Protein AF-0000000067122782 (afdb_homodimer)

InterPro domains:
  IPR003599 Immunoglobulin domain subtype [SM00409] (1-115)
  IPR007110 Immunoglobulin-like domain [PS50835] (1-109)
  IPR013106 Immunoglobulin V-set domain [PF07686] (1-102)
  IPR013783 Immunoglobulin-like fold [G3DSA:2.60.40.10] (1-120)
  IPR036179 Immunoglobulin-like domain superfamily [SSF48726] (2-116)
  IPR051102 Immunoglobulin superfamily V-set and transmembrane domain-containing protein [PTHR12207] (1-121)

Sequence (284 aa):
MTAQAGEDVEMACSFRGSGSPSYSLEIQWWYVRNHRDWTDKQTWASNQVTLSPPEDPGKDATKISVVKVVGSNISHKLRLSRVKPADEGTYECRVIDSSDGKARHHKVKAYLRVEAAGAPGHPQDTQPTHPSTPTSTGLGRSMTAQAGEDVEMACSFRGSGSPSYSLEIQWWYVRNHRDWTDKQTWASNQVTLSPPEDPGKDATKISVVKVVGSNISHKLRLSRVKPADEGTYECRVIDSSDGKARHHKVKAYLRVEAAGAPGHPQDTQPTHPSTPTSTGLGRS

pLDDT: mean 75.77, std 25.27, range [27.91, 98.75]

Foldseek 3Di:
DEEEFQAKDKDKDKDFADDWAWFWKKKWKKWFQDPPPPPPPPPDDDDDFPPDPPDPRPPRMDTDDMDIDGGRMDMDMDMDGRDDQRSFGKMKMWMWTCRPVDIDIDMGIDTYGYHYPPDPPDPPPPPPPPPPDPPPPDPDDD/DEEEFQAKDKDKDKDFADDFAWFWKKKWKKWFQDPPPPPPPPPDDDDDQPPDPPDPSPPRMDTDDMDIDGGGMDMDMDMDGRDDQSSFGKMKMWMWTCRPVDIDIDMGIDTYHYHYPPDPPPPPPPDPPPPDDDDDPDPPDD

Radius of gyration: 30.57 Å; Cα contacts (8 Å, |Δi|>4): 530; chains: 2; bounding box: 155×68×55 Å

Organism: Columba livia (NCBI:txid8932)

Nearest PDB structures (foldseek):
  3grw-assembly1_A  TM=7.679E-01  e=6.388E-05  Homo sapiens
  3mj9-assembly1_A  TM=5.730E-01  e=1.986E-04  Mus musculus
  7w9m-assembly1_B  TM=4.808E-01  e=3.388E-03  Homo sapiens
  5xsy-assembly1_B  TM=5.108E-01  e=2.331E-02  Electrophorus electricus
  4gaf-assembly1_B  TM=5.469E-01  e=1.278E-01  Homo sapiens

Structure (mmCIF, N/CA/C/O backbone):
data_AF-0000000067122782-model_v1
#
loop_
_entity.id
_entity.type
_entity.pdbx_description
1 polymer 'V-set and transmembrane domain-containing protein 2-like protein'
#
loop_
_atom_site.group_PDB
_atom_site.id
_atom_site.type_symbol
_atom_site.label_atom_id
_atom_site.label_alt_id
_atom_site.label_comp_id
_atom_site.label_asym_id
_atom_site.label_entity_id
_atom_site.label_seq_id
_atom_site.pdbx_PDB_ins_code
_atom_site.Cartn_x
_atom_site.Cartn_y
_atom_site.Cartn_z
_atom_site.occupancy
_atom_site.B_iso_or_equiv
_atom_site.auth_seq_id
_atom_site.auth_comp_id
_atom_site.auth_asym_id
_atom_site.auth_atom_id
_atom_site.pdbx_PDB_model_num
ATOM 1 N N . MET A 1 1 ? 15.93 3.496 10.141 1 92.06 1 MET A N 1
ATOM 2 C CA . MET A 1 1 ? 16.094 4.41 9.016 1 92.06 1 MET A CA 1
ATOM 3 C C . MET A 1 1 ? 15.789 5.844 9.422 1 92.06 1 MET A C 1
ATOM 5 O O . MET A 1 1 ? 14.984 6.074 10.328 1 92.06 1 MET A O 1
ATOM 9 N N . THR A 1 2 ? 16.516 6.82 8.906 1 95 2 THR A N 1
ATOM 10 C CA . THR A 1 2 ? 16.266 8.227 9.188 1 95 2 THR A CA 1
ATOM 11 C C . THR A 1 2 ? 16 9 7.895 1 95 2 THR A C 1
ATOM 13 O O . THR A 1 2 ? 16.688 8.789 6.891 1 95 2 THR A O 1
ATOM 16 N N . ALA A 1 3 ? 15 9.789 7.961 1 96.25 3 ALA A N 1
ATOM 17 C CA . ALA A 1 3 ? 14.688 10.664 6.832 1 96.25 3 ALA A CA 1
ATOM 18 C C . ALA A 1 3 ? 14.469 12.102 7.293 1 96.25 3 ALA A C 1
ATOM 20 O O . ALA A 1 3 ? 14.102 12.336 8.445 1 96.25 3 ALA A O 1
ATOM 21 N N . GLN A 1 4 ? 14.773 13.102 6.426 1 96.75 4 GLN A N 1
ATOM 22 C CA . GLN A 1 4 ? 14.398 14.484 6.684 1 96.75 4 GLN A CA 1
ATOM 23 C C . GLN A 1 4 ? 12.953 14.75 6.273 1 96.75 4 GLN A C 1
ATOM 25 O O . GLN A 1 4 ? 12.477 14.219 5.273 1 96.75 4 GLN A O 1
ATOM 30 N N . ALA A 1 5 ? 12.281 15.602 7.07 1 96.5 5 ALA A N 1
ATOM 31 C CA . ALA A 1 5 ? 10.93 15.984 6.691 1 96.5 5 ALA A CA 1
ATOM 32 C C . ALA A 1 5 ? 10.883 16.484 5.25 1 96.5 5 ALA A C 1
ATOM 34 O O . ALA A 1 5 ? 11.742 17.266 4.832 1 96.5 5 ALA A O 1
ATOM 35 N N . GLY A 1 6 ? 9.852 16 4.516 1 95.25 6 GLY A N 1
ATOM 36 C CA . GLY A 1 6 ? 9.711 16.391 3.123 1 95.25 6 GLY A CA 1
ATOM 37 C C . GLY A 1 6 ? 10.305 15.383 2.158 1 95.25 6 GLY A C 1
ATOM 38 O O . GLY A 1 6 ? 10.031 15.43 0.957 1 95.25 6 GLY A O 1
ATOM 39 N N . GLU A 1 7 ? 11.102 14.43 2.666 1 95.56 7 GLU A N 1
ATOM 40 C CA . GLU A 1 7 ? 11.711 13.398 1.826 1 95.56 7 GLU A CA 1
ATOM 41 C C . GLU A 1 7 ? 10.742 12.242 1.578 1 95.56 7 GLU A C 1
ATOM 43 O O . GLU A 1 7 ? 9.82 12.016 2.367 1 95.56 7 GLU A O 1
ATOM 48 N N . ASP A 1 8 ? 10.883 11.625 0.442 1 95.19 8 ASP A N 1
ATOM 49 C CA . ASP A 1 8 ? 10.164 10.375 0.199 1 95.19 8 ASP A CA 1
ATOM 50 C C . ASP A 1 8 ? 10.93 9.18 0.771 1 95.19 8 ASP A C 1
ATOM 52 O O . ASP A 1 8 ? 12.164 9.156 0.742 1 95.19 8 ASP A O 1
ATOM 56 N N . VAL A 1 9 ? 10.195 8.234 1.321 1 97.31 9 VAL A N 1
ATOM 57 C CA . VAL A 1 9 ? 10.781 7.02 1.865 1 97.31 9 VAL A CA 1
ATOM 58 C C . VAL A 1 9 ? 10.125 5.797 1.229 1 97.31 9 VAL A C 1
ATOM 60 O O . VAL A 1 9 ? 8.906 5.758 1.059 1 97.31 9 VAL A O 1
ATOM 63 N N . GLU A 1 10 ? 10.93 4.793 0.863 1 97.69 10 GLU A N 1
ATOM 64 C CA . GLU A 1 10 ? 10.422 3.523 0.356 1 97.69 10 GLU A CA 1
ATOM 65 C C . GLU A 1 10 ? 10.875 2.359 1.231 1 97.69 10 GLU A C 1
ATOM 67 O O . GLU A 1 10 ? 12.039 2.297 1.641 1 97.69 10 GLU A O 1
ATOM 72 N N . MET A 1 11 ? 9.961 1.483 1.566 1 97.5 11 MET A N 1
ATOM 73 C CA . MET A 1 11 ? 10.242 0.254 2.301 1 97.5 11 MET A CA 1
ATOM 74 C C . MET A 1 11 ? 9.773 -0.969 1.52 1 97.5 11 MET A C 1
ATOM 76 O O . MET A 1 11 ? 8.703 -0.948 0.909 1 97.5 11 MET A O 1
ATOM 80 N N . ALA A 1 12 ? 10.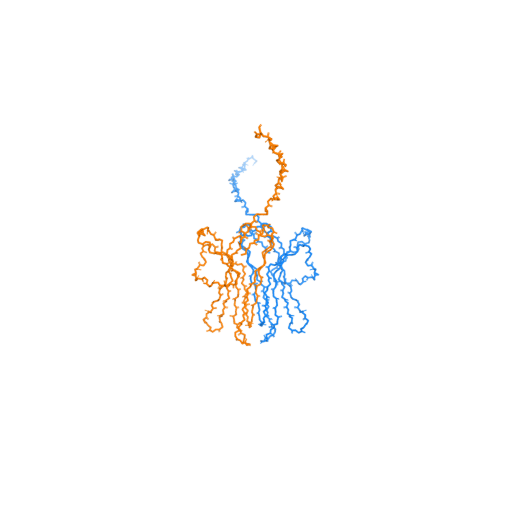609 -2.006 1.556 1 97.62 12 ALA A N 1
ATOM 81 C CA . ALA A 1 12 ? 10.273 -3.195 0.776 1 97.62 12 ALA A CA 1
ATOM 82 C C . ALA A 1 12 ? 10.258 -4.441 1.659 1 97.62 12 ALA A C 1
ATOM 84 O O . ALA A 1 12 ? 11.062 -4.566 2.586 1 97.62 12 ALA A O 1
ATOM 85 N N . CYS A 1 13 ? 9.289 -5.352 1.38 1 97.38 13 CYS A N 1
ATOM 86 C CA . CYS A 1 13 ? 9.133 -6.656 2.02 1 97.38 13 CYS A CA 1
ATOM 87 C C . CYS A 1 13 ? 8.852 -7.738 0.986 1 97.38 13 CYS A C 1
ATOM 89 O O . CYS A 1 13 ? 8.062 -7.531 0.061 1 97.38 13 CYS A O 1
ATOM 91 N N . SER A 1 14 ? 9.547 -8.945 1.091 1 96.81 14 SER A N 1
ATOM 92 C CA . SER A 1 14 ? 9.32 -10 0.1 1 96.81 14 SER A CA 1
ATOM 93 C C . SER A 1 14 ? 9.336 -11.375 0.744 1 96.81 14 SER A C 1
ATOM 95 O O . SER A 1 14 ? 9.875 -11.555 1.84 1 96.81 14 SER A O 1
ATOM 97 N N . PHE A 1 15 ? 8.672 -12.281 0.067 1 94.19 15 PHE A N 1
ATOM 98 C CA . PHE A 1 15 ? 8.633 -13.695 0.429 1 94.19 15 PHE A CA 1
ATOM 99 C C . PHE A 1 15 ? 8.727 -14.578 -0.812 1 94.19 15 PHE A C 1
ATOM 101 O O . PHE A 1 15 ? 8.086 -14.297 -1.826 1 94.19 15 PHE A O 1
ATOM 108 N N . ARG A 1 16 ? 9.508 -15.609 -0.626 1 92.88 16 ARG A N 1
ATOM 109 C CA . ARG A 1 16 ? 9.578 -16.641 -1.652 1 92.88 16 ARG A CA 1
ATOM 110 C C . ARG A 1 16 ? 9.328 -18.031 -1.058 1 92.88 16 ARG A C 1
ATOM 112 O O . ARG A 1 16 ? 10.023 -18.438 -0.125 1 92.88 16 ARG A O 1
ATOM 119 N N . GLY A 1 17 ? 8.297 -18.547 -1.606 1 85.94 17 GLY A N 1
ATOM 120 C CA . GLY A 1 17 ? 8.008 -19.891 -1.149 1 85.94 17 GLY A CA 1
ATOM 121 C C . GLY A 1 17 ? 9.062 -20.906 -1.565 1 85.94 17 GLY A C 1
ATOM 122 O O . GLY A 1 17 ? 9.898 -20.625 -2.426 1 85.94 17 GLY A O 1
ATOM 123 N N . SER A 1 18 ? 9.047 -22.078 -0.673 1 79.69 18 SER A N 1
ATOM 124 C CA . SER A 1 18 ? 9.961 -23.156 -1.012 1 79.69 18 SER A CA 1
ATOM 125 C C . SER A 1 18 ? 9.516 -23.875 -2.277 1 79.69 18 SER A C 1
ATOM 127 O O . SER A 1 18 ? 8.43 -24.469 -2.318 1 79.69 18 SER A O 1
ATOM 129 N N . GLY A 1 19 ? 10.219 -23.766 -3.271 1 72.19 19 GLY A N 1
ATOM 130 C CA . GLY A 1 19 ? 9.898 -24.438 -4.516 1 72.19 19 GLY A CA 1
ATOM 131 C C . GLY A 1 19 ? 8.945 -23.656 -5.395 1 72.19 19 GLY A C 1
ATOM 132 O O . GLY A 1 19 ? 8.953 -22.422 -5.383 1 72.19 19 GLY A O 1
ATOM 133 N N . SER A 1 20 ? 8.352 -24.391 -6.457 1 65.69 20 SER A N 1
ATOM 134 C CA . SER A 1 20 ? 7.547 -23.719 -7.469 1 65.69 20 SER A CA 1
ATOM 135 C C . SER A 1 20 ? 6.062 -24 -7.27 1 65.69 20 SER A C 1
ATOM 137 O O . SER A 1 20 ? 5.332 -24.203 -8.242 1 65.69 20 SER A O 1
ATOM 139 N N . PRO A 1 21 ? 5.691 -24.266 -5.941 1 74.5 21 PRO A N 1
ATOM 140 C CA . PRO A 1 21 ? 4.238 -24.375 -5.793 1 74.5 21 PRO A CA 1
ATOM 141 C C . PRO A 1 21 ? 3.561 -23.016 -5.617 1 74.5 21 PRO A C 1
ATOM 143 O O . PRO A 1 21 ? 4.223 -22.031 -5.289 1 74.5 21 PRO A O 1
ATOM 146 N N . SER A 1 22 ? 2.209 -23.047 -6.004 1 90.06 22 SER A N 1
ATOM 147 C CA . SER A 1 22 ? 1.372 -21.891 -5.695 1 90.06 22 SER A CA 1
ATOM 148 C C . SER A 1 22 ? 0.911 -21.922 -4.242 1 90.06 22 SER A C 1
ATOM 150 O O . SER A 1 22 ? 0.439 -22.953 -3.754 1 90.06 22 SER A O 1
ATOM 152 N N . TYR A 1 23 ? 1.172 -20.891 -3.541 1 93.12 23 TYR A N 1
ATOM 153 C CA . TYR A 1 23 ? 0.756 -20.688 -2.156 1 93.12 23 TYR A CA 1
ATOM 154 C C . TYR A 1 23 ? -0.369 -19.672 -2.068 1 93.12 23 TYR A C 1
ATOM 156 O O . TYR A 1 23 ? -0.583 -18.891 -3.002 1 93.12 23 TYR A O 1
ATOM 164 N N . SER A 1 24 ? -1.148 -19.797 -0.965 1 95.31 24 SER A N 1
ATOM 165 C CA . SER A 1 24 ? -2.055 -18.719 -0.58 1 95.31 24 SER A CA 1
ATOM 166 C C . SER A 1 24 ? -1.376 -17.734 0.365 1 95.31 24 SER A C 1
ATOM 168 O O . SER A 1 24 ? -1.292 -17.969 1.57 1 95.31 24 SER A O 1
ATOM 170 N N . LEU A 1 25 ? -0.894 -16.656 -0.233 1 96.38 25 LEU A N 1
ATOM 171 C CA . LEU A 1 25 ? -0.086 -15.711 0.524 1 96.38 25 LEU A CA 1
ATOM 172 C C . LEU A 1 25 ? -0.847 -14.406 0.75 1 96.38 25 LEU A C 1
ATOM 174 O O . LEU A 1 25 ? -1.639 -13.992 -0.099 1 96.38 25 LEU A O 1
ATOM 178 N N . GLU A 1 26 ? -0.543 -13.82 1.861 1 97.81 26 GLU A N 1
ATOM 179 C CA . GLU A 1 26 ? -0.987 -12.469 2.195 1 97.81 26 GLU A CA 1
ATOM 180 C C . GLU A 1 26 ? 0.165 -11.625 2.74 1 97.81 26 GLU A C 1
ATOM 182 O O . GLU A 1 26 ? 0.912 -12.078 3.611 1 97.81 26 GLU A O 1
ATOM 187 N N . ILE A 1 27 ? 0.365 -10.531 2.15 1 98.31 27 ILE A N 1
ATOM 188 C CA . ILE A 1 27 ? 1.367 -9.609 2.686 1 98.31 27 ILE A CA 1
ATOM 189 C C . ILE A 1 27 ? 0.694 -8.32 3.143 1 98.31 27 ILE A C 1
ATOM 191 O O . ILE A 1 27 ? -0.146 -7.766 2.43 1 98.31 27 ILE A O 1
ATOM 195 N N . GLN A 1 28 ? 1.086 -7.793 4.367 1 98.56 28 GLN A N 1
ATOM 196 C CA . GLN A 1 28 ? 0.479 -6.617 4.977 1 98.56 28 GLN A CA 1
ATOM 197 C C . GLN A 1 28 ? 1.543 -5.641 5.469 1 98.56 28 GLN A C 1
ATOM 199 O O . GLN A 1 28 ? 2.578 -6.055 5.992 1 98.56 28 GLN A O 1
ATOM 204 N N . TRP A 1 29 ? 1.215 -4.398 5.254 1 98.62 29 TRP A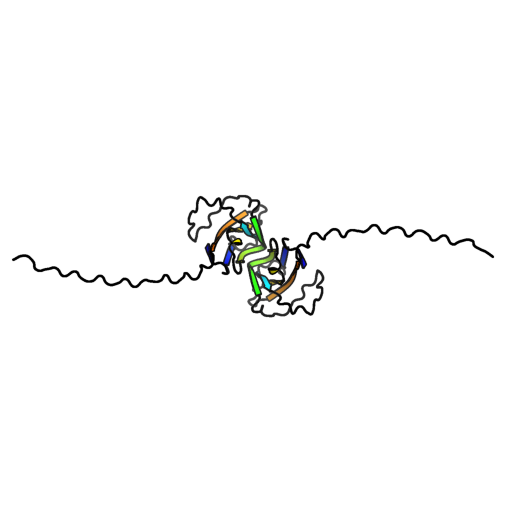 N 1
ATOM 205 C CA . TRP A 1 29 ? 1.997 -3.365 5.922 1 98.62 29 TRP A CA 1
ATOM 206 C C . TRP A 1 29 ? 1.206 -2.738 7.066 1 98.62 29 TRP A C 1
ATOM 208 O O . TRP A 1 29 ? 0.025 -2.42 6.91 1 98.62 29 TRP A O 1
ATOM 218 N N . TRP A 1 30 ? 1.829 -2.572 8.18 1 97.06 30 TRP A N 1
ATOM 219 C CA . TRP A 1 30 ? 1.255 -1.934 9.359 1 97.06 30 TRP A CA 1
ATOM 220 C C . TRP A 1 30 ? 2.121 -0.766 9.82 1 97.06 30 TRP A C 1
ATOM 222 O O . TRP A 1 30 ? 3.346 -0.803 9.688 1 97.06 30 TRP A O 1
ATOM 232 N N . TYR A 1 31 ? 1.478 0.268 10.305 1 96.44 31 TYR A N 1
ATOM 233 C CA . TYR A 1 31 ? 2.15 1.354 11.008 1 96.44 31 TYR A CA 1
ATOM 234 C C . TYR A 1 31 ? 1.816 1.333 12.5 1 96.44 31 TYR A C 1
ATOM 236 O O . TYR A 1 31 ? 0.647 1.241 12.875 1 96.44 31 TYR A O 1
ATOM 244 N N . VAL A 1 32 ? 2.77 1.408 13.336 1 94 32 VAL A N 1
ATOM 245 C CA . VAL A 1 32 ? 2.598 1.457 14.789 1 94 32 VAL A CA 1
ATOM 246 C C . VAL A 1 32 ? 3.221 2.736 15.336 1 94 32 VAL A C 1
ATOM 248 O O . VAL A 1 32 ? 4.438 2.92 15.273 1 94 32 VAL A O 1
ATOM 251 N N . ARG A 1 33 ? 2.361 3.609 15.859 1 86.25 33 ARG A N 1
ATOM 252 C CA . ARG A 1 33 ? 2.826 4.891 16.391 1 86.25 33 ARG A CA 1
ATOM 253 C C . ARG A 1 33 ? 3.523 4.711 17.734 1 86.25 33 ARG A C 1
ATOM 255 O O . ARG A 1 33 ? 3.023 4.004 18.609 1 86.25 33 ARG A O 1
ATOM 262 N N . ASN A 1 34 ? 4.859 4.719 17.781 1 66.19 34 ASN A N 1
ATOM 263 C CA . ASN A 1 34 ? 5.637 4.617 19.016 1 66.19 34 ASN A CA 1
ATOM 264 C C . ASN A 1 34 ? 5.223 5.676 20.031 1 66.19 34 ASN A C 1
ATOM 266 O O . ASN A 1 34 ? 5.289 6.875 19.734 1 66.19 34 ASN A O 1
ATOM 270 N N . HIS A 1 35 ? 4.254 5.621 20.922 1 52.09 35 HIS A N 1
ATOM 271 C CA . HIS A 1 35 ? 4.512 6.406 22.125 1 52.09 35 HIS A CA 1
ATOM 272 C C . HIS A 1 35 ? 5.891 6.102 22.688 1 52.09 35 HIS A C 1
ATOM 274 O O . HIS A 1 35 ? 6.363 4.965 22.625 1 52.09 35 HIS A O 1
ATOM 280 N N . ARG A 1 36 ? 6.754 7.062 22.953 1 45 36 ARG A N 1
ATOM 281 C CA . ARG A 1 36 ? 8.102 7.043 23.5 1 45 36 ARG A CA 1
ATOM 282 C C . ARG A 1 36 ? 8.25 5.957 24.562 1 45 36 ARG A C 1
ATOM 284 O O . ARG A 1 36 ? 9.312 5.809 25.172 1 45 36 ARG A O 1
ATOM 291 N N . ASP A 1 37 ? 7.785 4.93 25.062 1 39.72 37 ASP A N 1
ATOM 292 C CA . ASP A 1 37 ? 8.773 4.504 26.062 1 39.72 37 ASP A CA 1
ATOM 293 C C . ASP A 1 37 ? 10.023 3.949 25.375 1 39.72 37 ASP A C 1
ATOM 295 O O . ASP A 1 37 ? 10.141 2.738 25.172 1 39.72 37 ASP A O 1
ATOM 299 N N . TRP A 1 38 ? 10.516 4.527 24.25 1 38.84 38 TRP A N 1
ATOM 300 C CA . TRP A 1 38 ? 11.773 4.051 23.688 1 38.84 38 TRP A CA 1
ATOM 301 C C . TRP A 1 38 ? 12.891 4.09 24.719 1 38.84 38 TRP A C 1
ATOM 303 O O . TRP A 1 38 ? 13.484 5.141 24.953 1 38.84 38 TRP A O 1
ATOM 313 N N . THR A 1 39 ? 12.836 3.916 26.031 1 33.31 39 THR A N 1
ATOM 314 C CA . THR A 1 39 ? 14.172 3.869 26.609 1 33.31 39 THR A CA 1
ATOM 315 C C . THR A 1 39 ? 15.102 3.014 25.75 1 33.31 39 THR A C 1
ATOM 317 O O . THR A 1 39 ? 16.312 3.229 25.734 1 33.31 39 THR A O 1
ATOM 320 N N . ASP A 1 40 ? 14.953 1.664 25.547 1 33.44 40 ASP A N 1
ATOM 321 C CA . ASP A 1 40 ? 16.094 0.859 25.125 1 33.44 40 ASP A CA 1
ATOM 322 C C . ASP A 1 40 ? 16.391 1.056 23.625 1 33.44 40 ASP A C 1
ATOM 324 O O . ASP A 1 40 ? 15.664 0.541 22.781 1 33.44 40 ASP A O 1
ATOM 328 N N . LYS A 1 41 ? 16.875 2.199 23.109 1 38.75 41 LYS A N 1
ATOM 329 C CA . LYS A 1 41 ? 17.438 2.623 21.828 1 38.75 41 LYS A CA 1
ATOM 330 C C . LYS A 1 41 ? 18.297 1.52 21.203 1 38.75 41 LYS A C 1
ATOM 332 O O . LYS A 1 41 ? 19.484 1.419 21.484 1 38.75 41 LYS A O 1
ATOM 337 N N . GLN A 1 42 ? 18.172 0.244 21.188 1 31.58 42 GLN A N 1
ATOM 338 C CA . GLN A 1 42 ? 19.203 -0.532 20.516 1 31.58 42 GLN A CA 1
ATOM 339 C C . GLN A 1 42 ? 19.281 -0.177 19.031 1 31.58 42 GLN A C 1
ATOM 341 O O . GLN A 1 42 ? 18.25 -0.052 18.359 1 31.58 42 GLN A O 1
ATOM 346 N N . THR A 1 43 ? 20.344 0.549 18.516 1 31.95 43 THR A N 1
ATOM 347 C CA . THR A 1 43 ? 20.891 0.852 17.203 1 31.95 43 THR A CA 1
ATOM 348 C C . THR A 1 43 ? 20.688 -0.323 16.25 1 31.95 43 THR A C 1
ATOM 350 O O . THR A 1 43 ? 21.297 -1.38 16.422 1 31.95 43 THR A O 1
ATOM 353 N N . TRP A 1 44 ? 19.531 -0.737 15.844 1 30.59 44 TRP A N 1
ATOM 354 C CA . TRP A 1 44 ? 19.484 -1.929 15 1 30.59 44 TRP A CA 1
ATOM 355 C C . TRP A 1 44 ? 20.203 -1.691 13.688 1 30.59 44 TRP A C 1
ATOM 357 O O . TRP A 1 44 ? 19.969 -0.686 13.008 1 30.59 44 TRP A O 1
ATOM 367 N N . ALA A 1 45 ? 21.453 -2.072 13.484 1 27.91 45 ALA A N 1
ATOM 368 C CA . ALA A 1 45 ? 22.172 -2.246 12.219 1 27.91 45 ALA A CA 1
ATOM 369 C C . ALA A 1 45 ? 21.25 -2.828 11.148 1 27.91 45 ALA A C 1
ATOM 371 O O . ALA A 1 45 ? 20.219 -3.436 11.469 1 27.91 45 ALA A O 1
ATOM 372 N N . SER A 1 46 ? 21.703 -2.928 9.812 1 29.34 46 SER A N 1
ATOM 373 C CA . SER A 1 46 ? 21.172 -3.229 8.484 1 29.34 46 SER A CA 1
ATOM 374 C C . SER A 1 46 ? 20.25 -4.453 8.523 1 29.34 46 SER A C 1
ATOM 376 O O . SER A 1 46 ? 19.203 -4.465 7.887 1 29.34 46 SER A O 1
ATOM 378 N N . ASN A 1 47 ? 20.844 -5.691 8.734 1 30.59 47 ASN A N 1
ATOM 379 C CA . ASN A 1 47 ? 20.562 -7.004 8.164 1 30.59 47 ASN A CA 1
ATOM 380 C C . ASN A 1 47 ? 19.406 -7.691 8.875 1 30.59 47 ASN A C 1
ATOM 382 O O . ASN A 1 47 ? 18.891 -8.703 8.391 1 30.59 47 ASN A O 1
ATOM 386 N N . GLN A 1 48 ? 19.469 -7.809 10.234 1 31.42 48 GLN A N 1
ATOM 387 C CA . GLN A 1 48 ? 18.875 -8.984 10.852 1 31.42 48 GLN A CA 1
ATOM 388 C C . GLN A 1 48 ? 17.453 -8.695 11.336 1 31.42 48 GLN A C 1
ATOM 390 O O . GLN A 1 48 ? 17.219 -7.699 12.023 1 31.42 48 GLN A O 1
ATOM 395 N N . VAL A 1 49 ? 16.469 -9.227 10.617 1 31.14 49 VAL A N 1
ATOM 396 C CA . VAL A 1 49 ? 15.039 -9.164 10.906 1 31.14 49 VAL A CA 1
ATOM 397 C C . VAL A 1 49 ? 14.766 -9.797 12.273 1 31.14 49 VAL A C 1
ATOM 399 O O . VAL A 1 49 ? 15.055 -10.977 12.484 1 31.14 49 VAL A O 1
ATOM 402 N N . THR A 1 50 ? 15.039 -9.109 13.406 1 34.19 50 THR A N 1
ATOM 403 C CA . THR A 1 50 ? 14.602 -9.758 14.641 1 34.19 50 THR A CA 1
ATOM 404 C C . THR A 1 50 ? 13.078 -9.891 14.672 1 34.19 50 THR A C 1
ATOM 406 O O . THR A 1 50 ? 12.367 -8.93 14.375 1 34.19 50 THR A O 1
ATOM 409 N N . LEU A 1 51 ? 12.531 -11.031 14.703 1 32.47 51 LEU A N 1
ATOM 410 C CA . LEU A 1 51 ? 11.156 -11.5 14.844 1 32.47 51 LEU A CA 1
ATOM 411 C C . LEU A 1 51 ? 10.547 -11 16.156 1 32.47 51 LEU A C 1
ATOM 413 O O . LEU A 1 51 ? 11.055 -11.305 17.234 1 32.47 51 LEU A O 1
ATOM 417 N N . SER A 1 52 ? 10.094 -9.789 16.266 1 39.03 52 SER A N 1
ATOM 418 C CA . SER A 1 52 ? 9.461 -9.32 17.484 1 39.03 52 SER A CA 1
ATOM 419 C C . SER A 1 52 ? 8.273 -10.195 17.875 1 39.03 52 SER A C 1
ATOM 421 O O . SER A 1 52 ? 7.633 -10.797 17 1 39.03 52 SER A O 1
ATOM 423 N N . PRO A 1 53 ? 8.133 -10.547 19.125 1 39.78 53 PRO A N 1
ATOM 424 C CA . PRO A 1 53 ? 6.992 -11.32 19.625 1 39.78 53 PRO A CA 1
ATOM 425 C C . PRO A 1 53 ? 5.648 -10.727 19.203 1 39.78 53 PRO A C 1
ATOM 427 O O . PRO A 1 53 ? 5.555 -9.523 18.938 1 39.78 53 PRO A O 1
ATOM 430 N N . PRO A 1 54 ? 4.555 -11.562 19.062 1 41.59 54 PRO A N 1
ATOM 431 C CA . PRO A 1 54 ? 3.201 -11.242 18.609 1 41.59 54 PRO A CA 1
ATOM 432 C C . PRO A 1 54 ? 2.559 -10.117 19.406 1 41.59 54 PRO A C 1
ATOM 434 O O . PRO A 1 54 ? 2.217 -10.312 20.578 1 41.59 54 PRO A O 1
ATOM 437 N N . GLU A 1 55 ? 3.193 -9.109 19.828 1 41.91 55 GLU A N 1
ATOM 438 C CA . GLU A 1 55 ? 2.348 -8.156 20.531 1 41.91 55 GLU A CA 1
ATOM 439 C C . GLU A 1 55 ? 1.22 -7.645 19.641 1 41.91 55 GLU A C 1
ATOM 441 O O . GLU A 1 55 ? 1.415 -7.441 18.438 1 41.91 55 GLU A O 1
ATOM 446 N N . ASP A 1 56 ? -0.012 -8.055 19.938 1 47.97 56 ASP A N 1
ATOM 447 C CA . ASP A 1 56 ? -1.22 -7.492 19.328 1 47.97 56 ASP A CA 1
ATOM 448 C C . ASP A 1 56 ? -1.06 -5.996 19.078 1 47.97 56 ASP A C 1
ATOM 450 O O . ASP A 1 56 ? -0.622 -5.254 19.969 1 47.97 56 ASP A O 1
ATOM 454 N N . PRO A 1 57 ? -0.84 -5.625 17.828 1 50.94 57 PRO A N 1
ATOM 455 C CA . PRO A 1 57 ? -0.732 -4.176 17.625 1 50.94 57 PRO A CA 1
ATOM 456 C C . PRO A 1 57 ? -1.738 -3.389 18.469 1 50.94 57 PRO A C 1
ATOM 458 O O . PRO A 1 57 ? -2.938 -3.678 18.422 1 50.94 57 PRO A O 1
ATOM 461 N N . GLY A 1 58 ? -1.395 -3.053 19.578 1 51.88 58 GLY A N 1
ATOM 462 C CA . GLY A 1 58 ? -2.176 -2.227 20.484 1 51.88 58 GLY A CA 1
ATOM 463 C C . GLY A 1 58 ? -2.973 -1.15 19.766 1 51.88 58 GLY A C 1
ATOM 464 O O . GLY A 1 58 ? -2.943 -1.058 18.547 1 51.88 58 GLY A O 1
ATOM 465 N N . LYS A 1 59 ? -3.818 -0.4 20.484 1 66.88 59 LYS A N 1
ATOM 466 C CA . LYS A 1 59 ? -4.703 0.715 20.172 1 66.88 59 LYS A CA 1
ATOM 467 C C . LYS A 1 59 ? -4.039 1.686 19.188 1 66.88 59 LYS A C 1
ATOM 469 O O . LYS A 1 59 ? -4.719 2.332 18.391 1 66.88 59 LYS A O 1
ATOM 474 N N . ASP A 1 60 ? -2.676 1.476 18.828 1 81.81 60 ASP A N 1
ATOM 475 C CA . ASP A 1 60 ? -1.956 2.49 18.062 1 81.81 60 ASP A CA 1
ATOM 476 C C . ASP A 1 60 ? -1.467 1.933 16.719 1 81.81 60 ASP A C 1
ATOM 478 O O . ASP A 1 60 ? -0.724 2.6 16 1 81.81 60 ASP A O 1
ATOM 482 N N . ALA A 1 61 ? -1.979 0.679 16.312 1 92.5 61 ALA A N 1
ATOM 483 C CA . ALA A 1 61 ? -1.525 0.114 15.047 1 92.5 61 ALA A CA 1
ATOM 484 C C . ALA A 1 61 ? -2.545 0.365 13.938 1 92.5 61 ALA A C 1
ATOM 486 O O . ALA A 1 61 ? -3.752 0.255 14.164 1 92.5 61 ALA A O 1
ATOM 487 N N . THR A 1 62 ? -2.031 0.833 12.766 1 94.31 62 THR A N 1
ATOM 488 C CA . THR A 1 62 ? -2.867 1.083 11.602 1 94.31 62 THR A CA 1
ATOM 489 C C . THR A 1 62 ? -2.418 0.223 10.422 1 94.31 62 THR A C 1
ATOM 491 O O . THR A 1 62 ? -1.242 0.234 10.047 1 94.31 62 THR A O 1
ATOM 494 N N . LYS A 1 63 ? -3.373 -0.497 9.875 1 96.81 63 LYS A N 1
ATOM 495 C CA . LYS A 1 63 ? -3.088 -1.251 8.656 1 96.81 63 LYS A CA 1
ATOM 496 C C . LYS A 1 63 ? -3.062 -0.334 7.438 1 96.81 63 LYS A C 1
ATOM 498 O O . LYS A 1 63 ? -4 0.433 7.211 1 96.81 63 LYS A O 1
ATOM 503 N N . ILE A 1 64 ? -2.064 -0.418 6.703 1 97.88 64 ILE A N 1
ATOM 504 C CA . ILE A 1 64 ? -1.854 0.492 5.586 1 97.88 64 ILE A CA 1
ATOM 505 C C . ILE A 1 64 ? -2.252 -0.194 4.281 1 97.88 64 ILE A C 1
ATOM 507 O O . ILE A 1 64 ? -2.893 0.416 3.42 1 97.88 64 ILE A O 1
ATOM 511 N N . SER A 1 65 ? -1.878 -1.486 4.09 1 98.56 65 SER A N 1
ATOM 512 C CA . SER A 1 65 ? -2.029 -2.203 2.826 1 98.56 65 SER A CA 1
ATOM 513 C C . SER A 1 65 ? -2.08 -3.711 3.051 1 98.56 65 SER A C 1
ATOM 515 O O . SER A 1 65 ? -1.314 -4.25 3.854 1 98.56 65 SER A O 1
ATOM 517 N N . VAL A 1 66 ? -2.932 -4.309 2.277 1 98.69 66 VAL A N 1
ATOM 518 C CA . VAL A 1 66 ? -3.078 -5.758 2.322 1 98.69 66 VAL A CA 1
ATOM 519 C C . VAL A 1 66 ? -3.137 -6.316 0.902 1 98.69 66 VAL A C 1
ATOM 521 O O . VAL A 1 66 ? -3.971 -5.895 0.098 1 98.69 66 VAL A O 1
ATOM 524 N N . VAL A 1 67 ? -2.27 -7.27 0.63 1 98.56 67 VAL A N 1
ATOM 525 C CA . VAL A 1 67 ? -2.266 -7.918 -0.677 1 98.56 67 VAL A CA 1
ATOM 526 C C . VAL A 1 67 ? -2.438 -9.422 -0.507 1 98.56 67 VAL A C 1
ATOM 528 O O . VAL A 1 67 ? -1.716 -10.055 0.268 1 98.56 67 VAL A O 1
ATOM 531 N N . LYS A 1 68 ? -3.342 -9.969 -1.194 1 97.88 68 LYS A N 1
ATOM 532 C CA . LYS A 1 68 ? -3.547 -11.414 -1.227 1 97.88 68 LYS A CA 1
ATOM 533 C C . LYS A 1 68 ? -3.213 -11.984 -2.602 1 97.88 68 LYS A C 1
ATOM 535 O O . LYS A 1 68 ? -3.6 -11.422 -3.625 1 97.88 68 LYS A O 1
ATOM 540 N N . VAL A 1 69 ? -2.564 -13.164 -2.504 1 95.56 69 VAL A N 1
ATOM 541 C CA . VAL A 1 69 ? -2.078 -13.742 -3.754 1 95.56 69 VAL A CA 1
ATOM 542 C C . VAL A 1 69 ? -2.168 -15.266 -3.691 1 95.56 69 VAL A C 1
ATOM 544 O O . VAL A 1 69 ? -1.979 -15.859 -2.627 1 95.56 69 VAL A O 1
ATOM 547 N N . VAL A 1 70 ? -2.553 -15.828 -4.852 1 94.5 70 VAL A N 1
ATOM 548 C CA . VAL A 1 70 ? -2.223 -17.234 -5.082 1 94.5 70 VAL A CA 1
ATOM 549 C C . VAL A 1 70 ? -0.986 -17.344 -5.969 1 94.5 70 VAL A C 1
ATOM 551 O O . VAL A 1 70 ? -1.063 -17.109 -7.18 1 94.5 70 VAL A O 1
ATOM 554 N N . GLY A 1 71 ? 0.159 -17.578 -5.297 1 94.56 71 GLY A N 1
ATOM 555 C CA . GLY A 1 71 ? 1.406 -17.531 -6.043 1 94.56 71 GLY A CA 1
ATOM 556 C C . GLY A 1 71 ? 2.58 -18.125 -5.281 1 94.56 71 GLY A C 1
ATOM 557 O O . GLY A 1 71 ? 2.404 -18.703 -4.207 1 94.56 71 GLY A O 1
ATOM 558 N N . SER A 1 72 ? 3.752 -18.031 -5.961 1 94.5 72 SER A N 1
ATOM 559 C CA . SER A 1 72 ? 4.93 -18.641 -5.359 1 94.5 72 SER A CA 1
ATOM 560 C C . SER A 1 72 ? 5.836 -17.594 -4.727 1 94.5 72 SER A C 1
ATOM 562 O O . SER A 1 72 ? 6.742 -17.922 -3.961 1 94.5 72 SER A O 1
ATOM 564 N N . ASN A 1 73 ? 5.625 -16.375 -5.031 1 93.19 73 ASN A N 1
ATOM 565 C CA . ASN A 1 73 ? 6.414 -15.289 -4.461 1 93.19 73 ASN A CA 1
ATOM 566 C C . ASN A 1 73 ? 5.625 -13.984 -4.414 1 93.19 73 ASN A C 1
ATOM 568 O O . ASN A 1 73 ? 4.664 -13.805 -5.168 1 93.19 73 ASN A O 1
ATOM 572 N N . ILE A 1 74 ? 6.027 -13.188 -3.529 1 96.5 74 ILE A N 1
ATOM 573 C CA . ILE A 1 74 ? 5.406 -11.867 -3.41 1 96.5 74 ILE A CA 1
ATOM 574 C C . ILE A 1 74 ? 6.438 -10.859 -2.908 1 96.5 74 ILE A C 1
ATOM 576 O O . ILE A 1 74 ? 7.266 -11.18 -2.055 1 96.5 74 ILE A O 1
ATOM 580 N N . SER A 1 75 ? 6.379 -9.688 -3.541 1 97.88 75 SER A N 1
ATOM 581 C CA . SER A 1 75 ? 7.145 -8.539 -3.057 1 97.88 75 SER A CA 1
ATOM 582 C C . SER A 1 75 ? 6.273 -7.289 -2.984 1 97.88 75 SER A C 1
ATOM 584 O O . SER A 1 75 ? 5.496 -7.012 -3.9 1 97.88 75 SER A O 1
ATOM 586 N N . HIS A 1 76 ? 6.453 -6.566 -1.851 1 98.75 76 HIS A N 1
ATOM 587 C CA . HIS A 1 76 ? 5.621 -5.391 -1.637 1 98.75 76 HIS A CA 1
ATOM 588 C C . HIS A 1 76 ? 6.457 -4.199 -1.178 1 98.75 76 HIS A C 1
ATOM 590 O O . HIS A 1 76 ? 7 -4.207 -0.071 1 98.75 76 HIS A O 1
ATOM 596 N N . LYS A 1 77 ? 6.461 -3.18 -2.062 1 98.62 77 LYS A N 1
ATOM 597 C CA . LYS A 1 77 ? 7.129 -1.919 -1.753 1 98.62 77 LYS A CA 1
ATOM 598 C C . LYS A 1 77 ? 6.121 -0.841 -1.371 1 98.62 77 LYS A C 1
ATOM 600 O O . LYS A 1 77 ? 5.203 -0.543 -2.137 1 98.62 77 LYS A O 1
ATOM 605 N N . LEU A 1 78 ? 6.336 -0.32 -0.216 1 98.56 78 LEU A N 1
ATOM 606 C CA . LEU A 1 78 ? 5.508 0.771 0.286 1 98.56 78 LEU A CA 1
ATOM 607 C C . LEU A 1 78 ? 6.242 2.104 0.174 1 98.56 78 LEU A C 1
ATOM 609 O O . LEU A 1 78 ? 7.367 2.242 0.661 1 98.56 78 LEU A O 1
ATOM 613 N N . ARG A 1 79 ? 5.605 3.125 -0.397 1 98.25 79 ARG A N 1
ATOM 614 C CA . ARG A 1 79 ? 6.207 4.445 -0.551 1 98.25 79 ARG A CA 1
ATOM 615 C C . ARG A 1 79 ? 5.48 5.48 0.301 1 98.25 79 ARG A C 1
ATOM 617 O O . ARG A 1 79 ? 4.266 5.648 0.18 1 98.25 79 ARG A O 1
ATOM 624 N N . LEU A 1 80 ? 6.246 6.078 1.17 1 96.44 80 LEU A N 1
ATOM 625 C CA . LEU A 1 80 ? 5.758 7.234 1.915 1 96.44 80 LEU A CA 1
ATOM 626 C C . LEU A 1 80 ? 6.246 8.531 1.285 1 96.44 80 LEU A C 1
ATOM 628 O O . LEU A 1 80 ? 7.449 8.797 1.241 1 96.44 80 LEU A O 1
ATOM 632 N N . SER A 1 81 ? 5.375 9.328 0.717 1 93.31 81 SER A N 1
ATOM 633 C CA . SER A 1 81 ? 5.75 10.57 0.04 1 93.31 81 SER A CA 1
ATOM 634 C C . SER A 1 81 ? 5.844 11.727 1.023 1 93.31 81 SER A C 1
ATOM 636 O O . SER A 1 81 ? 4.996 11.867 1.91 1 93.31 81 SER A O 1
ATOM 638 N N . ARG A 1 82 ? 6.945 12.57 0.906 1 93.44 82 ARG A N 1
ATOM 639 C CA . ARG A 1 82 ? 7.137 13.781 1.69 1 93.44 82 ARG A CA 1
ATOM 640 C C . ARG A 1 82 ? 6.809 13.547 3.16 1 93.44 82 ARG A C 1
ATOM 642 O O . ARG A 1 82 ? 5.906 14.18 3.711 1 93.44 82 ARG A O 1
ATOM 649 N N . VAL A 1 83 ? 7.629 12.727 3.768 1 95.88 83 VAL A N 1
ATOM 650 C CA . VAL A 1 83 ? 7.359 12.281 5.129 1 95.88 83 VAL A CA 1
ATOM 651 C C . VAL A 1 83 ? 7.363 13.477 6.078 1 95.88 83 VAL A C 1
ATOM 653 O O . VAL A 1 83 ? 8.078 14.453 5.855 1 95.88 83 VAL A O 1
ATOM 656 N N . LYS A 1 84 ? 6.551 13.391 7.094 1 93.81 84 LYS A N 1
ATOM 657 C CA . LYS A 1 84 ? 6.422 14.359 8.18 1 93.81 84 LYS A CA 1
ATOM 658 C C . LYS A 1 84 ? 6.723 13.719 9.523 1 93.81 84 LYS A C 1
ATOM 660 O O . LYS A 1 84 ? 6.77 12.492 9.641 1 93.81 84 LYS A O 1
ATOM 665 N N . PRO A 1 85 ? 6.941 14.539 10.539 1 93.12 85 PRO A N 1
ATOM 666 C CA . PRO A 1 85 ? 7.234 13.992 11.859 1 93.12 85 PRO A CA 1
ATOM 667 C C . PRO A 1 85 ? 6.164 13.008 12.344 1 93.12 85 PRO A C 1
ATOM 669 O O . PRO A 1 85 ? 6.473 12.055 13.047 1 93.12 85 PRO A O 1
ATOM 672 N N . ALA A 1 86 ? 4.906 13.211 11.875 1 90.69 86 ALA A N 1
ATOM 673 C CA . ALA A 1 86 ? 3.809 12.344 12.289 1 90.69 86 ALA A CA 1
ATOM 674 C C . ALA A 1 86 ? 3.949 10.953 11.68 1 90.69 86 ALA A C 1
ATOM 676 O O . ALA A 1 86 ? 3.287 10.008 12.117 1 90.69 86 ALA A O 1
ATOM 677 N N . ASP A 1 87 ? 4.734 10.875 10.641 1 93.81 87 ASP A N 1
ATOM 678 C CA . ASP A 1 87 ? 4.961 9.594 9.992 1 93.81 87 ASP A CA 1
ATOM 679 C C . ASP A 1 87 ? 6.012 8.773 10.742 1 93.81 87 ASP A C 1
ATOM 681 O O . ASP A 1 87 ? 6.258 7.613 10.414 1 93.81 87 ASP A O 1
ATOM 685 N N . GLU A 1 88 ? 6.727 9.375 11.711 1 94.5 88 GLU A N 1
ATOM 686 C CA . GLU A 1 88 ? 7.727 8.656 12.492 1 94.5 88 GLU A CA 1
ATOM 687 C C . GLU A 1 88 ? 7.094 7.516 13.281 1 94.5 88 GLU A C 1
ATOM 689 O O . GLU A 1 88 ? 6.035 7.688 13.898 1 94.5 88 GLU A O 1
ATOM 694 N N . GLY A 1 89 ? 7.734 6.375 13.258 1 94.88 89 GLY A N 1
ATOM 695 C CA . GLY A 1 89 ? 7.25 5.203 13.969 1 94.88 89 GLY A CA 1
ATOM 696 C C . GLY A 1 89 ? 7.723 3.895 13.367 1 94.88 89 GLY A C 1
ATOM 697 O O . GLY A 1 89 ? 8.703 3.871 12.617 1 94.88 89 GLY A O 1
ATOM 698 N N . THR A 1 90 ? 7.125 2.854 13.844 1 95.5 90 THR A N 1
ATOM 699 C CA . THR A 1 90 ? 7.516 1.528 13.375 1 95.5 90 THR A CA 1
ATOM 700 C C . THR A 1 90 ? 6.598 1.056 12.25 1 95.5 90 THR A C 1
ATOM 702 O O . THR A 1 90 ? 5.375 1.116 12.375 1 95.5 90 THR A O 1
ATOM 705 N N . TYR A 1 91 ? 7.18 0.724 11.242 1 95.94 91 TYR A N 1
ATOM 706 C CA . TYR A 1 91 ? 6.477 0.062 10.148 1 95.94 91 TYR A CA 1
ATOM 707 C C . TYR A 1 91 ? 6.758 -1.435 10.141 1 95.94 91 TYR A C 1
ATOM 709 O O . TYR A 1 91 ? 7.918 -1.853 10.156 1 95.94 91 TYR A O 1
ATOM 717 N N . GLU A 1 92 ? 5.695 -2.203 10.109 1 96.94 92 GLU A N 1
ATOM 718 C CA . GLU A 1 92 ? 5.797 -3.656 10.195 1 96.94 92 GLU A CA 1
ATOM 719 C C . GLU A 1 92 ? 5.23 -4.328 8.945 1 96.94 92 GLU A C 1
ATOM 721 O O . GLU A 1 92 ? 4.113 -4.02 8.523 1 96.94 92 GLU A O 1
ATOM 726 N N . CYS A 1 93 ? 5.984 -5.211 8.367 1 97.19 93 CYS A N 1
ATOM 727 C CA . CYS A 1 93 ? 5.512 -6.07 7.289 1 97.19 93 CYS A CA 1
ATOM 728 C C . CYS A 1 93 ? 5.227 -7.477 7.793 1 97.19 93 CYS A C 1
ATOM 730 O O . CYS A 1 93 ? 6.051 -8.07 8.492 1 97.19 93 CYS A O 1
ATOM 732 N N . ARG A 1 94 ? 4.066 -7.973 7.414 1 97.81 94 ARG A N 1
ATOM 733 C CA . ARG A 1 94 ? 3.668 -9.328 7.793 1 97.81 94 ARG A CA 1
ATOM 734 C C . ARG A 1 94 ? 3.312 -10.156 6.566 1 97.81 94 ARG A C 1
ATOM 736 O O . ARG A 1 94 ? 2.484 -9.75 5.75 1 97.81 94 ARG A O 1
ATOM 743 N N . VAL A 1 95 ? 3.904 -11.289 6.43 1 97.44 95 VAL A N 1
ATOM 744 C CA . VAL A 1 95 ? 3.531 -12.242 5.387 1 97.44 95 VAL A CA 1
ATOM 745 C C . VAL A 1 95 ? 2.879 -13.469 6.016 1 97.44 95 VAL A C 1
ATOM 747 O O . VAL A 1 95 ? 3.439 -14.078 6.93 1 97.44 95 VAL A O 1
ATOM 750 N N . ILE A 1 96 ? 1.735 -13.75 5.543 1 96.75 96 ILE A N 1
ATOM 751 C CA . ILE A 1 96 ? 0.949 -14.875 6.047 1 96.75 96 ILE A CA 1
ATOM 752 C C . ILE A 1 96 ? 0.786 -15.922 4.949 1 96.75 96 ILE A C 1
ATOM 754 O O . ILE A 1 96 ? 0.311 -15.617 3.854 1 96.75 96 ILE A O 1
ATOM 758 N N . ASP A 1 97 ? 1.241 -17.125 5.203 1 95.06 97 ASP A N 1
ATOM 759 C CA . ASP A 1 97 ? 1.013 -18.266 4.328 1 95.06 97 ASP A CA 1
ATOM 760 C C . ASP A 1 97 ? -0.087 -19.172 4.883 1 95.06 97 ASP A C 1
ATOM 762 O O . ASP A 1 97 ? 0.079 -19.781 5.941 1 95.06 97 ASP A O 1
ATOM 766 N N . SER A 1 98 ? -1.208 -19.25 4.16 1 95.56 98 SER A N 1
ATOM 767 C CA . SER A 1 98 ? -2.346 -20.031 4.629 1 95.56 98 SER A CA 1
ATOM 768 C C . SER A 1 98 ? -2.545 -21.281 3.777 1 95.56 98 SER A C 1
ATOM 770 O O . SER A 1 98 ? -3.648 -21.828 3.713 1 95.56 98 SER A O 1
ATOM 772 N N . SER A 1 99 ? -1.556 -21.703 3.15 1 91.38 99 SER A N 1
ATOM 773 C CA . SER A 1 99 ? -1.67 -22.797 2.174 1 91.38 99 SER A CA 1
ATOM 774 C C . SER A 1 99 ? -2.076 -24.094 2.842 1 91.38 99 SER A C 1
ATOM 776 O O . SER A 1 99 ? -2.822 -24.891 2.264 1 91.38 99 SER A O 1
ATOM 778 N N . ASP A 1 100 ? -1.628 -24.531 4.004 1 87.56 100 ASP A N 1
ATOM 779 C CA . ASP A 1 100 ? -1.879 -25.812 4.648 1 87.56 100 ASP A CA 1
ATOM 780 C C . ASP A 1 100 ? -3.004 -25.703 5.676 1 87.56 100 ASP A C 1
ATOM 782 O O . ASP A 1 100 ? -3.172 -26.578 6.52 1 87.56 100 ASP A O 1
ATOM 786 N N . GLY A 1 101 ? -3.818 -24.766 5.613 1 88.19 101 GLY A N 1
ATOM 787 C CA . GLY A 1 101 ? -4.93 -24.578 6.531 1 88.19 101 GLY A CA 1
ATOM 788 C C . GLY A 1 101 ? -4.543 -23.859 7.805 1 88.19 101 GLY A C 1
ATOM 789 O O . GLY A 1 101 ? -5.402 -23.344 8.516 1 88.19 101 GLY A O 1
ATOM 790 N N . LYS A 1 102 ? -3.346 -24.047 8.289 1 90.62 102 LYS A N 1
ATOM 791 C CA . LYS A 1 102 ? -2.855 -23.25 9.406 1 90.62 102 LYS A CA 1
ATOM 792 C C . LYS A 1 102 ? -1.989 -22.094 8.922 1 90.62 102 LYS A C 1
ATOM 794 O O . LYS A 1 102 ? -1.021 -22.312 8.188 1 90.62 102 LYS A O 1
ATOM 799 N N . ALA A 1 103 ? -2.307 -21.016 9.375 1 94.94 103 ALA A N 1
ATOM 800 C CA . ALA A 1 103 ? -1.599 -19.828 8.898 1 94.94 103 ALA A CA 1
ATOM 801 C C . ALA A 1 103 ? -0.221 -19.719 9.547 1 94.94 103 ALA A C 1
ATOM 803 O O . ALA A 1 103 ? -0.091 -19.812 10.773 1 94.94 103 ALA A O 1
ATOM 804 N N . ARG A 1 104 ? 0.861 -19.672 8.68 1 95.06 104 ARG A N 1
ATOM 805 C CA . ARG A 1 104 ? 2.215 -19.359 9.117 1 95.06 104 ARG A CA 1
ATOM 806 C C . ARG A 1 104 ? 2.541 -17.891 8.875 1 95.06 104 ARG A C 1
ATOM 808 O O . ARG A 1 104 ? 2.312 -17.359 7.785 1 95.06 104 ARG A O 1
ATOM 815 N N . HIS A 1 105 ? 3.086 -17.188 9.953 1 95.56 105 HIS A N 1
ATOM 816 C CA . HIS A 1 105 ? 3.32 -15.75 9.883 1 95.56 105 HIS A CA 1
ATOM 817 C C . HIS A 1 105 ? 4.812 -15.438 9.891 1 95.56 105 HIS A C 1
ATOM 819 O O . HIS A 1 105 ? 5.578 -16.047 10.633 1 95.56 105 HIS A O 1
ATOM 825 N N . HIS A 1 106 ? 5.219 -14.57 8.977 1 94.75 106 HIS A N 1
ATOM 826 C CA . HIS A 1 106 ? 6.543 -13.953 8.977 1 94.75 106 HIS A CA 1
ATOM 827 C C . HIS A 1 106 ? 6.445 -12.438 9.164 1 94.75 106 HIS A C 1
ATOM 829 O O . HIS A 1 106 ? 5.723 -11.766 8.422 1 94.75 106 HIS A O 1
ATOM 835 N N . LYS A 1 107 ? 7.172 -11.938 10.148 1 96.06 107 LYS A N 1
ATOM 836 C CA . LYS A 1 107 ? 7.066 -10.516 10.469 1 96.06 107 LYS A CA 1
ATOM 837 C C . LYS A 1 107 ? 8.438 -9.844 10.43 1 96.06 107 LYS A C 1
ATOM 839 O O . LYS A 1 107 ? 9.43 -10.414 10.898 1 96.06 107 LYS A O 1
ATOM 844 N N . VAL A 1 108 ? 8.531 -8.711 9.836 1 95.88 108 VAL A N 1
ATOM 845 C CA . VAL A 1 108 ? 9.719 -7.871 9.844 1 95.88 108 VAL A CA 1
ATOM 846 C C . VAL A 1 108 ? 9.336 -6.426 10.156 1 95.88 108 VAL A C 1
ATOM 848 O O . VAL A 1 108 ? 8.281 -5.949 9.727 1 95.88 108 VAL A O 1
ATOM 851 N N . LYS A 1 109 ? 10.195 -5.719 10.906 1 95.38 109 LYS A N 1
ATOM 852 C CA . LYS A 1 109 ? 9.891 -4.352 11.312 1 95.38 109 LYS A CA 1
ATOM 853 C C . LYS A 1 109 ? 11.016 -3.4 10.922 1 95.38 109 LYS A C 1
ATOM 855 O O . LYS A 1 109 ? 12.18 -3.807 10.836 1 95.38 109 LYS A O 1
ATOM 860 N N . ALA A 1 110 ? 10.656 -2.182 10.648 1 94.75 110 ALA A N 1
ATOM 861 C CA . ALA A 1 110 ? 11.602 -1.079 10.477 1 94.75 110 ALA A CA 1
ATOM 862 C C . ALA A 1 110 ? 11.094 0.191 11.156 1 94.75 110 ALA A C 1
ATOM 864 O O . ALA A 1 110 ? 9.898 0.503 11.078 1 94.75 110 ALA A O 1
ATOM 865 N N . TYR A 1 111 ? 11.984 0.847 11.867 1 94.31 111 TYR A N 1
ATOM 866 C CA . TYR A 1 111 ? 11.633 2.129 12.469 1 94.31 111 TYR A CA 1
ATOM 867 C C . TYR A 1 111 ? 12.039 3.285 11.562 1 94.31 111 TYR A C 1
ATOM 869 O O . TYR A 1 111 ? 13.195 3.365 11.125 1 94.31 111 TYR A O 1
ATOM 877 N N . LEU A 1 112 ? 11.125 4.172 11.359 1 95.88 112 LEU A N 1
ATOM 878 C CA . LEU A 1 112 ? 11.391 5.387 10.602 1 95.88 112 LEU A CA 1
ATOM 879 C C . LEU A 1 112 ? 11.492 6.594 11.531 1 95.88 112 LEU A C 1
ATOM 881 O O . LEU A 1 112 ? 10.523 6.953 12.195 1 95.88 112 LEU A O 1
ATOM 885 N N . ARG A 1 113 ? 12.656 7.148 11.562 1 95.69 113 ARG A N 1
ATOM 886 C CA . ARG A 1 113 ? 12.852 8.438 12.219 1 95.69 113 ARG A CA 1
ATOM 887 C C . ARG A 1 113 ? 12.75 9.586 11.227 1 95.69 113 ARG A C 1
ATOM 889 O O . ARG A 1 113 ? 13.336 9.523 10.141 1 95.69 113 ARG A O 1
ATOM 896 N N . VAL A 1 114 ? 11.953 10.57 11.609 1 95.44 114 VAL A N 1
ATOM 897 C CA . VAL A 1 114 ? 11.812 11.727 10.727 1 95.44 114 VAL A CA 1
ATOM 898 C C . VAL A 1 114 ? 12.398 12.961 11.406 1 95.44 114 VAL A C 1
ATOM 900 O O . VAL A 1 114 ? 11.898 13.398 12.445 1 95.44 114 VAL A O 1
ATOM 903 N N . GLU A 1 115 ? 13.414 13.555 10.805 1 95.94 115 GLU A N 1
ATOM 904 C CA . GLU A 1 115 ? 14.07 14.727 11.367 1 95.94 115 GLU A CA 1
ATOM 905 C C . GLU A 1 115 ? 13.641 16 10.648 1 95.94 115 GLU A C 1
ATOM 907 O O . GLU A 1 115 ? 13.391 15.984 9.445 1 95.94 115 GLU A O 1
ATOM 912 N N . ALA A 1 116 ? 13.477 17.109 11.43 1 89.38 116 ALA A N 1
ATOM 913 C CA . ALA A 1 116 ? 13.156 18.391 10.82 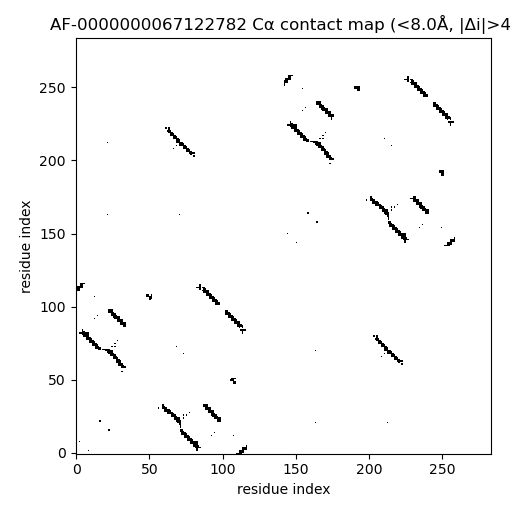1 89.38 116 ALA A CA 1
ATOM 914 C C . ALA A 1 116 ? 14.25 18.828 9.852 1 89.38 116 ALA A C 1
ATOM 916 O O . ALA A 1 116 ? 15.43 18.531 10.055 1 89.38 116 ALA A O 1
ATOM 917 N N . ALA A 1 117 ? 13.82 19.328 8.734 1 77.69 117 ALA A N 1
ATOM 918 C CA . ALA A 1 117 ? 14.812 19.844 7.797 1 77.69 117 ALA A CA 1
ATOM 919 C C . ALA A 1 117 ? 15.688 20.906 8.453 1 77.69 117 ALA A C 1
ATOM 921 O O . ALA A 1 117 ? 15.18 21.766 9.188 1 77.69 117 ALA A O 1
ATOM 922 N N . GLY A 1 118 ? 16.672 20.469 9.07 1 62.78 118 GLY A N 1
ATOM 923 C CA . GLY A 1 118 ? 17.562 21.422 9.719 1 62.78 118 GLY A CA 1
ATOM 924 C C . GLY A 1 118 ? 17.578 22.781 9.047 1 62.78 118 GLY A C 1
ATOM 925 O O . GLY A 1 118 ? 17.406 22.875 7.828 1 62.78 118 GLY A O 1
ATOM 926 N N . ALA A 1 119 ? 17.203 23.812 9.828 1 59.06 119 ALA A N 1
ATOM 927 C CA . ALA A 1 119 ? 17.5 25.156 9.375 1 59.06 119 ALA A CA 1
ATOM 928 C C . ALA A 1 119 ? 18.859 25.219 8.688 1 59.06 119 ALA A C 1
ATOM 930 O O . ALA A 1 119 ? 19.766 24.453 9.016 1 59.06 119 ALA A O 1
ATOM 931 N N . PRO A 1 120 ? 18.906 25.672 7.438 1 55.5 120 PRO A N 1
ATOM 932 C CA . PRO A 1 120 ? 20.266 25.891 6.957 1 55.5 120 PRO A CA 1
ATOM 933 C C . PRO A 1 120 ? 21.219 26.359 8.055 1 55.5 120 PRO A C 1
ATOM 935 O O . PRO A 1 120 ? 20.875 27.266 8.828 1 55.5 120 PRO A O 1
ATOM 938 N N . GLY A 1 121 ? 21.719 25.484 8.742 1 51.72 121 GLY A N 1
ATOM 939 C CA . GLY A 1 121 ? 22.672 25.953 9.734 1 51.72 121 GLY A CA 1
ATOM 940 C C . GLY A 1 121 ? 23.297 27.297 9.375 1 51.72 121 GLY A C 1
ATOM 941 O O . GLY A 1 121 ? 23.562 27.562 8.203 1 51.72 121 GLY A O 1
ATOM 942 N N . HIS A 1 122 ? 23 28.375 10.07 1 52.97 122 HIS A N 1
ATOM 943 C CA . HIS A 1 122 ? 23.797 29.578 9.883 1 52.97 122 HIS A CA 1
ATOM 944 C C . HIS A 1 122 ? 25.266 29.25 9.664 1 52.97 122 HIS A C 1
ATOM 946 O O . HIS A 1 122 ? 25.812 28.375 10.328 1 52.97 122 HIS A O 1
ATOM 952 N N . PRO A 1 123 ? 25.844 29.516 8.555 1 52.72 123 PRO A N 1
ATOM 953 C CA . PRO A 1 1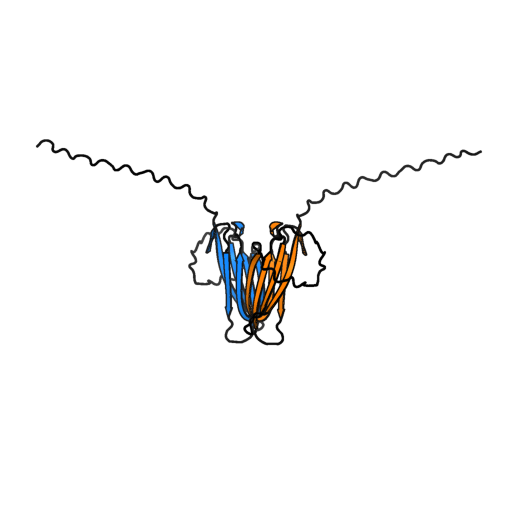23 ? 27.297 29.312 8.469 1 52.72 123 PRO A CA 1
ATOM 954 C C . PRO A 1 123 ? 28.031 29.75 9.727 1 52.72 123 PRO A C 1
ATOM 956 O O . PRO A 1 123 ? 27.734 30.797 10.289 1 52.72 123 PRO A O 1
ATOM 959 N N . GLN A 1 124 ? 28.312 28.891 10.594 1 46.75 124 GLN A N 1
ATOM 960 C CA . GLN A 1 124 ? 29.172 29.266 11.695 1 46.75 124 GLN A CA 1
ATOM 961 C C . GLN A 1 124 ? 30.266 30.219 11.234 1 46.75 124 GLN A C 1
ATOM 963 O O . GLN A 1 124 ? 30.969 29.953 10.25 1 46.75 124 GLN A O 1
ATOM 968 N N . ASP A 1 125 ? 30.297 31.516 11.586 1 45.25 125 ASP A N 1
ATOM 969 C CA . ASP A 1 125 ? 31.344 32.531 11.359 1 45.25 125 ASP A CA 1
ATOM 970 C C . ASP A 1 125 ? 32.719 31.984 11.758 1 45.25 125 ASP A C 1
ATOM 972 O O . ASP A 1 125 ? 32.969 31.734 12.938 1 45.25 125 ASP A O 1
ATOM 976 N N . THR A 1 126 ? 33.312 31.141 10.992 1 48 126 THR A N 1
ATOM 977 C CA . THR A 1 126 ? 34.719 30.812 11.273 1 48 126 THR A CA 1
ATOM 978 C C . THR A 1 126 ? 35.531 32.094 11.547 1 48 126 THR A C 1
ATOM 980 O O . THR A 1 126 ? 35.688 32.938 10.656 1 48 126 THR A O 1
ATOM 983 N N . GLN A 1 127 ? 35.562 32.719 12.773 1 44.44 127 GLN A N 1
ATOM 984 C CA . GLN A 1 127 ? 36.438 33.812 13.141 1 44.44 127 GLN A CA 1
ATOM 985 C C . GLN A 1 127 ? 37.875 33.5 12.812 1 44.44 127 GLN A C 1
ATOM 987 O O . GLN A 1 127 ? 38.344 32.375 13.086 1 44.44 127 GLN A O 1
ATOM 992 N N . PRO A 1 128 ? 38.594 34.25 11.961 1 52.44 128 PRO A N 1
ATOM 993 C CA . PRO A 1 128 ? 40 34.062 11.617 1 52.44 128 PRO A CA 1
ATOM 994 C C . PRO A 1 128 ? 40.906 34.031 12.844 1 52.44 128 PRO A C 1
ATOM 996 O O . PRO A 1 128 ? 40.812 34.906 13.711 1 52.44 128 PRO A O 1
ATOM 999 N N . THR A 1 129 ? 41.344 32.844 13.336 1 45.75 129 THR A N 1
ATOM 1000 C CA . THR A 1 129 ? 42.281 32.688 14.438 1 45.75 129 THR A CA 1
ATOM 1001 C C . THR A 1 129 ? 43.531 33.531 14.195 1 45.75 129 THR A C 1
ATOM 1003 O O . THR A 1 129 ? 44.219 33.344 13.188 1 45.75 129 THR A O 1
ATOM 1006 N N . HIS A 1 130 ? 43.656 34.781 14.727 1 46.81 130 HIS A N 1
ATOM 1007 C CA . HIS A 1 130 ? 44.781 35.688 14.672 1 46.81 130 HIS A CA 1
ATOM 1008 C C . HIS A 1 130 ? 46.094 35 15.062 1 46.81 130 HIS A C 1
ATOM 1010 O O . HIS A 1 130 ? 46.125 34.25 16.031 1 46.81 130 HIS A O 1
ATOM 1016 N N . PRO A 1 131 ? 47.062 34.781 14.18 1 51.06 131 PRO A N 1
ATOM 1017 C CA . PRO A 1 131 ? 48.344 34.156 14.43 1 51.06 131 PRO A CA 1
ATOM 1018 C C . PRO A 1 131 ? 49.125 34.781 15.586 1 51.06 131 PRO A C 1
ATOM 1020 O O . PRO A 1 131 ? 49.156 36.031 15.711 1 51.06 131 PRO A O 1
ATOM 1023 N N . SER A 1 132 ? 49.188 34.188 16.812 1 45.84 132 SER A N 1
ATOM 1024 C CA . SER A 1 132 ? 49.906 34.625 18 1 45.84 132 SER A CA 1
ATOM 1025 C C . SER A 1 132 ? 51.375 34.875 17.688 1 45.84 132 SER A C 1
ATOM 1027 O O . SER A 1 132 ? 52 34.125 16.922 1 45.84 132 SER A O 1
ATOM 1029 N N . THR A 1 133 ? 51.875 36.156 17.781 1 45.12 133 THR A N 1
ATOM 1030 C CA . THR A 1 133 ? 53.188 36.75 17.562 1 45.12 133 THR A CA 1
ATOM 1031 C C . THR A 1 133 ? 54.25 36.062 18.406 1 45.12 133 THR A C 1
ATOM 1033 O O . THR A 1 133 ? 54 35.75 19.578 1 45.12 133 THR A O 1
ATOM 1036 N N . PRO A 1 134 ? 55.25 35.375 17.781 1 49.66 134 PRO A N 1
ATOM 1037 C CA . PRO A 1 134 ? 56.344 34.688 18.438 1 49.66 134 PRO A CA 1
ATOM 1038 C C . PRO A 1 134 ? 57.125 35.562 19.391 1 49.66 134 PRO A C 1
ATOM 1040 O O . PRO A 1 134 ? 57.375 36.75 19.094 1 49.66 134 PRO A O 1
ATOM 1043 N N . THR A 1 135 ? 56.938 35.531 20.75 1 43.75 135 THR A N 1
ATOM 1044 C CA . THR A 1 135 ? 57.625 36.219 21.812 1 43.75 135 THR A CA 1
ATOM 1045 C C . THR A 1 135 ? 59.156 36 21.703 1 43.75 135 THR A C 1
ATOM 1047 O O . THR A 1 135 ? 59.594 34.875 21.656 1 43.75 135 THR A O 1
ATOM 1050 N N . SER A 1 136 ? 59.938 37.062 21.297 1 44.16 136 SER A N 1
ATOM 1051 C CA . SER A 1 136 ? 61.375 37.281 21.172 1 44.16 136 SER A CA 1
ATOM 1052 C C . SER A 1 136 ? 62.094 36.969 22.484 1 44.16 136 SER A C 1
ATOM 1054 O O . SER A 1 136 ? 61.75 37.5 23.531 1 44.16 136 SER A O 1
ATOM 1056 N N . THR A 1 137 ? 62.5 35.75 22.656 1 46.25 137 THR A N 1
ATOM 1057 C CA . THR A 1 137 ? 63.375 35.375 23.766 1 46.25 137 THR A CA 1
ATOM 1058 C C . THR A 1 137 ? 64.625 36.25 23.766 1 46.25 137 THR A C 1
ATOM 1060 O O . THR A 1 137 ? 65.375 36.281 22.797 1 46.25 137 THR A O 1
ATOM 1063 N N . GLY A 1 138 ? 64.562 37.438 24.469 1 39.03 138 GLY A N 1
ATOM 1064 C CA . GLY A 1 138 ? 65.625 38.375 24.719 1 39.03 138 GLY A CA 1
ATOM 1065 C C . GLY A 1 138 ? 66.938 37.75 25.234 1 39.03 138 GLY A C 1
ATOM 1066 O O . GLY A 1 138 ? 66.875 36.812 26.016 1 39.03 138 GLY A O 1
ATOM 1067 N N . LEU A 1 139 ? 68 37.938 24.469 1 46.22 139 LEU A N 1
ATOM 1068 C CA . LEU A 1 139 ? 69.438 37.656 24.672 1 46.22 139 LEU A CA 1
ATOM 1069 C C . LEU A 1 139 ? 70 38.375 25.906 1 46.22 139 LEU A C 1
ATOM 1071 O O . LEU A 1 139 ? 71.188 38.5 26.078 1 46.22 139 LEU A O 1
ATOM 1075 N N . GLY A 1 140 ? 69.188 38.594 27.016 1 33.66 140 GLY A N 1
ATOM 1076 C CA . GLY A 1 140 ? 69.875 39.5 27.906 1 33.66 140 GLY A CA 1
ATOM 1077 C C . GLY A 1 140 ? 71.312 39.094 28.203 1 33.66 140 GLY A C 1
ATOM 1078 O O . GLY A 1 140 ? 72.25 39.688 27.719 1 33.66 140 GLY A O 1
ATOM 1079 N N . ARG A 1 141 ? 71.688 39.156 29.625 1 35.09 141 ARG A N 1
ATOM 1080 C CA . ARG A 1 141 ? 72.75 39.719 30.438 1 35.09 141 ARG A CA 1
ATOM 1081 C C . ARG A 1 141 ? 74 38.781 30.438 1 35.09 141 ARG A C 1
ATOM 1083 O O . ARG A 1 141 ? 75.125 39.25 30.312 1 35.09 141 ARG A O 1
ATOM 1090 N N . SER A 1 142 ? 73.875 37.5 31.016 1 34.38 142 SER A N 1
ATOM 1091 C CA . SER A 1 142 ? 75.188 37.094 31.625 1 34.38 142 SER A CA 1
ATOM 1092 C C . SER A 1 142 ? 76.188 36.656 30.562 1 34.38 142 SER A C 1
ATOM 1094 O O . SER A 1 142 ? 75.75 36.062 29.547 1 34.38 142 SER A O 1
ATOM 1096 N N . MET B 1 1 ? -16.25 8.344 -4.918 1 92 1 MET B N 1
ATOM 1097 C CA . MET B 1 1 ? -16.469 8.078 -3.498 1 92 1 MET B CA 1
ATOM 1098 C C . MET B 1 1 ? -16.328 9.352 -2.678 1 92 1 MET B C 1
ATOM 1100 O O . MET B 1 1 ? -15.586 10.266 -3.064 1 92 1 MET B O 1
ATOM 1104 N N . THR B 1 2 ? -17.109 9.531 -1.644 1 95 2 THR B N 1
ATOM 1105 C CA . THR B 1 2 ? -17.031 10.688 -0.759 1 95 2 THR B CA 1
ATOM 1106 C C . THR B 1 2 ? -16.797 10.25 0.684 1 95 2 THR B C 1
ATOM 1108 O O . THR B 1 2 ? -17.406 9.289 1.154 1 95 2 THR B O 1
ATOM 1111 N N . ALA B 1 3 ? -15.883 10.922 1.285 1 96.31 3 ALA B N 1
ATOM 1112 C CA . ALA B 1 3 ? -15.617 10.68 2.701 1 96.31 3 ALA B CA 1
ATOM 1113 C C . ALA B 1 3 ? -15.562 11.984 3.482 1 96.31 3 ALA B C 1
ATOM 1115 O O . ALA B 1 3 ? -15.281 13.047 2.914 1 96.31 3 ALA B O 1
ATOM 1116 N N . GLN B 1 4 ? -15.93 11.969 4.789 1 96.75 4 GLN B N 1
ATOM 1117 C CA . GLN B 1 4 ? -15.719 13.109 5.68 1 96.75 4 GLN B CA 1
ATOM 1118 C C . GLN B 1 4 ? -14.289 13.125 6.219 1 96.75 4 GLN B C 1
ATOM 1120 O O . GLN B 1 4 ? -13.719 12.07 6.504 1 96.75 4 GLN B O 1
ATOM 1125 N N . ALA B 1 5 ? -13.75 14.336 6.352 1 96.5 5 ALA B N 1
ATOM 1126 C CA . ALA B 1 5 ? -12.422 14.445 6.957 1 96.5 5 ALA B CA 1
ATOM 1127 C C . ALA B 1 5 ? -12.359 13.703 8.289 1 96.5 5 ALA B C 1
ATOM 1129 O O . ALA B 1 5 ? -13.281 13.805 9.102 1 96.5 5 ALA B O 1
ATOM 1130 N N . GLY B 1 6 ? -11.266 12.938 8.445 1 95.31 6 GLY B N 1
ATOM 1131 C CA . GLY B 1 6 ? -11.102 12.164 9.664 1 95.31 6 GLY B CA 1
ATOM 1132 C C . GLY B 1 6 ? -11.539 10.719 9.516 1 95.31 6 GLY B C 1
ATOM 1133 O O . GLY B 1 6 ? -11.219 9.875 10.359 1 95.31 6 GLY B O 1
ATOM 1134 N N . GLU B 1 7 ? -12.25 10.391 8.43 1 95.69 7 GLU B N 1
ATOM 1135 C CA . GLU B 1 7 ? -12.711 9.023 8.188 1 95.69 7 GLU B CA 1
ATOM 1136 C C . GLU B 1 7 ? -11.617 8.18 7.535 1 95.69 7 GLU B C 1
ATOM 1138 O O . GLU B 1 7 ? -10.719 8.719 6.891 1 95.69 7 GLU B O 1
ATOM 1143 N N . ASP B 1 8 ? -11.633 6.91 7.816 1 95.38 8 ASP B N 1
ATOM 1144 C CA . ASP B 1 8 ? -10.781 5.98 7.078 1 95.38 8 ASP B CA 1
ATOM 1145 C C . ASP B 1 8 ? -11.445 5.555 5.77 1 95.38 8 ASP B C 1
ATOM 1147 O O . ASP B 1 8 ? -12.664 5.391 5.707 1 95.38 8 ASP B O 1
ATOM 1151 N N . VAL B 1 9 ? -10.656 5.414 4.73 1 97.38 9 VAL B N 1
ATOM 1152 C CA . VAL B 1 9 ? -11.141 4.969 3.43 1 97.38 9 VAL B CA 1
ATOM 1153 C C . VAL B 1 9 ? -10.336 3.756 2.967 1 97.38 9 VAL B C 1
ATOM 1155 O O . VAL B 1 9 ? -9.117 3.723 3.109 1 97.38 9 VAL B O 1
ATOM 1158 N N . GLU B 1 10 ? -11.016 2.746 2.426 1 97.69 10 GLU B N 1
ATOM 1159 C CA . GLU B 1 10 ? -10.359 1.584 1.834 1 97.69 10 GLU B CA 1
ATOM 1160 C C . GLU B 1 10 ? -10.734 1.432 0.362 1 97.69 10 GLU B C 1
ATOM 1162 O O . GLU B 1 10 ? -11.898 1.585 -0.008 1 97.69 10 GLU B O 1
ATOM 1167 N N . MET B 1 11 ? -9.758 1.208 -0.476 1 97.56 11 MET B N 1
ATOM 1168 C CA . MET B 1 11 ? -9.945 0.924 -1.896 1 97.56 11 MET B CA 1
ATOM 1169 C C . MET B 1 11 ? -9.32 -0.413 -2.273 1 97.56 11 MET B C 1
ATOM 1171 O O . MET B 1 11 ? -8.227 -0.746 -1.805 1 97.56 11 MET B O 1
ATOM 1175 N N . ALA B 1 12 ? -10.039 -1.16 -3.107 1 97.62 12 ALA B N 1
ATOM 1176 C CA . ALA B 1 12 ? -9.547 -2.488 -3.467 1 97.62 12 ALA B CA 1
ATOM 1177 C C . ALA B 1 12 ? -9.445 -2.645 -4.98 1 97.62 12 ALA B C 1
ATOM 1179 O O . ALA B 1 12 ? -10.281 -2.115 -5.723 1 97.62 12 ALA B O 1
ATOM 1180 N N . CYS B 1 13 ? -8.383 -3.352 -5.438 1 97.44 13 CYS B N 1
ATOM 1181 C CA . CYS B 1 13 ? -8.133 -3.713 -6.828 1 97.44 13 CYS B CA 1
ATOM 1182 C C . CYS B 1 13 ? -7.691 -5.168 -6.945 1 97.44 13 CYS B C 1
ATOM 1184 O O . CYS B 1 13 ? -6.902 -5.645 -6.133 1 97.44 13 CYS B O 1
ATOM 1186 N N . SER B 1 14 ? -8.242 -5.957 -7.965 1 96.81 14 SER B N 1
ATOM 1187 C CA . SER B 1 14 ? -7.867 -7.359 -8.086 1 96.81 14 SER B CA 1
ATOM 1188 C C . SER B 1 14 ? -7.77 -7.785 -9.547 1 96.81 14 SER B C 1
ATOM 1190 O O . SER B 1 14 ? -8.336 -7.133 -10.422 1 96.81 14 SER B O 1
ATOM 1192 N N . PHE B 1 15 ? -6.996 -8.812 -9.75 1 94.25 15 PHE B N 1
ATOM 1193 C CA . PHE B 1 15 ? -6.832 -9.469 -11.039 1 94.25 15 PHE B CA 1
ATOM 1194 C C . PHE B 1 15 ? -6.785 -10.984 -10.883 1 94.25 15 PHE B C 1
ATOM 1196 O O . PHE B 1 15 ? -6.117 -11.492 -9.984 1 94.25 15 PHE B O 1
ATOM 1203 N N . ARG B 1 16 ? -7.453 -11.594 -11.82 1 92.69 16 ARG B N 1
ATOM 1204 C CA . ARG B 1 16 ? -7.383 -13.055 -11.914 1 92.69 16 ARG B CA 1
ATOM 1205 C C . ARG B 1 16 ? -7.02 -13.492 -13.328 1 92.69 16 ARG B C 1
ATOM 1207 O O . ARG B 1 16 ? -7.715 -13.141 -14.289 1 92.69 16 ARG B O 1
ATOM 1214 N N . GLY B 1 17 ? -5.906 -14.125 -13.312 1 85.69 17 GLY B N 1
ATOM 1215 C CA . GLY B 1 17 ? -5.5 -14.641 -14.617 1 85.69 17 GLY B CA 1
ATOM 1216 C C . GLY B 1 17 ? -6.414 -15.727 -15.141 1 85.69 17 GLY B C 1
ATOM 1217 O O . GLY B 1 17 ? -7.211 -16.297 -14.391 1 85.69 17 GLY B O 1
ATOM 1218 N N . SER B 1 18 ? -6.348 -15.797 -16.609 1 78.81 18 SER B N 1
ATOM 1219 C CA . SER B 1 18 ? -7.125 -16.859 -17.234 1 78.81 18 SER B CA 1
ATOM 1220 C C . SER B 1 18 ? -6.516 -18.234 -16.953 1 78.81 18 SER B C 1
ATOM 1222 O O . SER B 1 18 ? -5.355 -18.484 -17.297 1 78.81 18 SER B O 1
ATOM 1224 N N . GLY B 1 19 ? -7.176 -19.031 -16.266 1 70.94 19 GLY B N 1
ATOM 1225 C CA . GLY B 1 19 ? -6.695 -20.375 -15.977 1 70.94 19 GLY B CA 1
ATOM 1226 C C . GLY B 1 19 ? -5.777 -20.422 -14.773 1 70.94 19 GLY B C 1
ATOM 1227 O O . GLY B 1 19 ? -5.852 -19.562 -13.891 1 70.94 19 GLY B O 1
ATOM 1228 N N . SER B 1 20 ? -5.172 -21.656 -14.57 1 63.97 20 SER B N 1
ATOM 1229 C CA . SER B 1 20 ? -4.387 -21.906 -13.367 1 63.97 20 SER B CA 1
ATOM 1230 C C . SER B 1 20 ? -2.893 -21.766 -13.648 1 63.97 20 SER B C 1
ATOM 1232 O O . SER B 1 20 ? -2.09 -22.578 -13.172 1 63.97 20 SER B O 1
ATOM 1234 N N . PRO B 1 21 ? -2.527 -20.844 -14.609 1 73.94 21 PRO B N 1
ATOM 1235 C CA . PRO B 1 21 ? -1.082 -20.641 -14.734 1 73.94 21 PRO B CA 1
ATOM 1236 C C . PRO B 1 21 ? -0.554 -19.547 -13.797 1 73.94 21 PRO B C 1
ATOM 1238 O O . PRO B 1 21 ? -1.332 -18.75 -13.273 1 73.94 21 PRO B O 1
ATOM 1241 N N . SER B 1 22 ? 0.807 -19.734 -13.484 1 89.69 22 SER B N 1
ATOM 1242 C CA . SER B 1 22 ? 1.511 -18.672 -12.781 1 89.69 22 SER B CA 1
ATOM 1243 C C . SER B 1 22 ? 1.911 -17.547 -13.734 1 89.69 22 SER B C 1
ATOM 1245 O O . SER B 1 22 ? 2.482 -17.812 -14.797 1 89.69 22 SER B O 1
ATOM 1247 N N . TYR B 1 23 ? 1.492 -16.406 -13.469 1 93 23 TYR B N 1
ATOM 1248 C CA . TYR B 1 23 ? 1.821 -15.188 -14.211 1 93 23 TYR B CA 1
ATOM 1249 C C . TYR B 1 23 ? 2.83 -14.336 -13.445 1 93 23 TYR B C 1
ATOM 1251 O O . TYR B 1 23 ? 3.006 -14.508 -12.234 1 93 23 TYR B O 1
ATOM 1259 N N . SER B 1 24 ? 3.564 -13.508 -14.227 1 95.31 24 SER B N 1
ATOM 1260 C CA . SER B 1 24 ? 4.336 -12.422 -13.625 1 95.31 24 SER B CA 1
ATOM 1261 C C . SER B 1 24 ? 3.52 -11.141 -13.547 1 95.31 24 SER B C 1
ATOM 1263 O O . SER B 1 24 ? 3.402 -10.406 -14.531 1 95.31 24 SER B O 1
ATOM 1265 N N . LEU B 1 25 ? 2.965 -10.93 -12.375 1 96.38 25 LEU B N 1
ATOM 1266 C CA . LEU B 1 25 ? 2.031 -9.82 -12.195 1 96.38 25 LEU B CA 1
ATOM 1267 C C . LEU B 1 25 ? 2.643 -8.727 -11.328 1 96.38 25 LEU B C 1
ATOM 1269 O O . LEU B 1 25 ? 3.422 -9.008 -10.422 1 96.38 25 LEU B O 1
ATOM 1273 N N . GLU B 1 26 ? 2.225 -7.539 -11.641 1 97.81 26 GLU B N 1
ATOM 1274 C CA . GLU B 1 26 ? 2.512 -6.359 -10.828 1 97.81 26 GLU B CA 1
ATOM 1275 C C . GLU B 1 26 ? 1.257 -5.52 -10.617 1 97.81 26 GLU B C 1
ATOM 1277 O O . GLU B 1 26 ? 0.522 -5.238 -11.562 1 97.81 26 GLU B O 1
ATOM 1282 N N . ILE B 1 27 ? 0.975 -5.262 -9.406 1 98.31 27 ILE B N 1
ATOM 1283 C CA . ILE B 1 27 ? -0.139 -4.363 -9.125 1 98.31 27 ILE B CA 1
ATOM 1284 C C . ILE B 1 27 ? 0.377 -3.109 -8.422 1 98.31 27 ILE B C 1
ATOM 1286 O O . ILE B 1 27 ? 1.183 -3.195 -7.492 1 98.31 27 ILE B O 1
ATOM 1290 N N . GLN B 1 28 ? -0.116 -1.889 -8.859 1 98.56 28 GLN B N 1
ATOM 1291 C CA . GLN B 1 28 ? 0.344 -0.6 -8.352 1 98.56 28 GLN B CA 1
ATOM 1292 C C . GLN B 1 28 ? -0.834 0.303 -8 1 98.56 28 GLN B C 1
ATOM 1294 O O . GLN B 1 28 ? -1.843 0.325 -8.711 1 98.56 28 GLN B O 1
ATOM 1299 N N . TRP B 1 29 ? -0.63 0.982 -6.902 1 98.62 29 TRP B N 1
ATOM 1300 C CA . TRP B 1 29 ? -1.541 2.084 -6.605 1 98.62 29 TRP B CA 1
ATOM 1301 C C . TRP B 1 29 ? -0.869 3.43 -6.855 1 98.62 29 TRP B C 1
ATOM 1303 O O . TRP B 1 29 ? 0.281 3.639 -6.461 1 98.62 29 TRP B O 1
ATOM 1313 N N . TRP B 1 30 ? -1.569 4.316 -7.5 1 97.19 30 TRP B N 1
ATOM 1314 C CA . TRP B 1 30 ? -1.113 5.676 -7.777 1 97.19 30 TRP B CA 1
ATOM 1315 C C . TRP B 1 30 ? -2.111 6.699 -7.25 1 9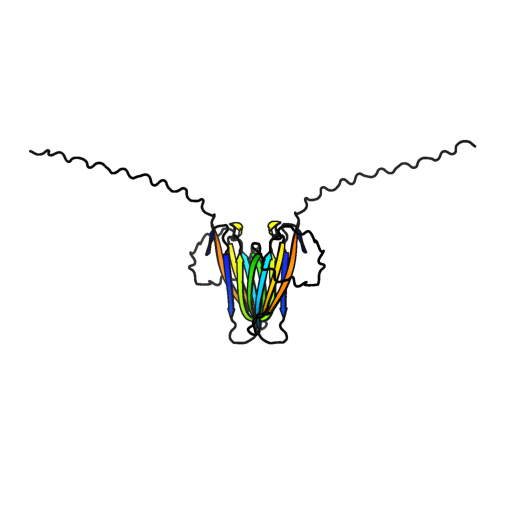7.19 30 TRP B C 1
ATOM 1317 O O . TRP B 1 30 ? -3.32 6.457 -7.25 1 97.19 30 TRP B O 1
ATOM 1327 N N . TYR B 1 31 ? -1.594 7.805 -6.75 1 96.38 31 TYR B N 1
ATOM 1328 C CA . TYR B 1 31 ? -2.402 8.977 -6.422 1 96.38 31 TYR B CA 1
ATOM 1329 C C . TYR B 1 31 ? -2.137 10.109 -7.402 1 96.38 31 TYR B C 1
ATOM 1331 O O . TYR B 1 31 ? -0.981 10.453 -7.668 1 96.38 31 TYR B O 1
ATOM 1339 N N . VAL B 1 32 ? -3.168 10.703 -7.922 1 93.88 32 VAL B N 1
ATOM 1340 C CA . VAL B 1 32 ? -3.068 11.844 -8.828 1 93.88 32 VAL B CA 1
ATOM 1341 C C . VAL B 1 32 ? -3.84 13.031 -8.258 1 93.88 32 VAL B C 1
ATOM 1343 O O . VAL B 1 32 ? -5.066 12.984 -8.133 1 93.88 32 VAL B O 1
ATOM 1346 N N . ARG B 1 33 ? -3.188 14.141 -7.746 1 87.38 33 ARG B N 1
ATOM 1347 C CA . ARG B 1 33 ? -3.775 15.289 -7.07 1 87.38 33 ARG B CA 1
ATOM 1348 C C . ARG B 1 33 ? -4.57 16.156 -8.047 1 87.38 33 ARG B C 1
ATOM 1350 O O . ARG B 1 33 ? -4.129 16.391 -9.172 1 87.38 33 ARG B O 1
ATOM 1357 N N . ASN B 1 34 ? -5.691 16.016 -8.602 1 63.88 34 ASN B N 1
ATOM 1358 C CA . ASN B 1 34 ? -6.488 16.844 -9.5 1 63.88 34 ASN B CA 1
ATOM 1359 C C . ASN B 1 34 ? -6.098 18.312 -9.375 1 63.88 34 ASN B C 1
ATOM 1361 O O . ASN B 1 34 ? -6.133 18.891 -8.289 1 63.88 34 ASN B O 1
ATOM 1365 N N . HIS B 1 35 ? -5.223 18.984 -10.016 1 51.22 35 HIS B N 1
ATOM 1366 C CA . HIS B 1 35 ? -5.566 20.375 -10.273 1 51.22 35 HIS B CA 1
ATOM 1367 C C . HIS B 1 35 ? -6.969 20.5 -10.859 1 51.22 35 HIS B C 1
ATOM 1369 O O . HIS B 1 35 ? -7.43 19.609 -11.57 1 51.22 35 HIS B O 1
ATOM 1375 N N . ARG B 1 36 ? -7.887 21.375 -10.383 1 45.16 36 ARG B N 1
ATOM 1376 C CA . ARG B 1 36 ? -9.234 21.688 -10.844 1 45.16 36 ARG B CA 1
ATOM 1377 C C . ARG B 1 36 ? -9.312 21.641 -12.367 1 45.16 36 ARG B C 1
ATOM 1379 O O . ARG B 1 36 ? -10.344 21.984 -12.953 1 45.16 36 ARG B O 1
ATOM 1386 N N . ASP B 1 37 ? -8.758 21.203 -13.367 1 40.28 37 ASP B N 1
ATOM 1387 C CA . ASP B 1 37 ? -9.648 21.531 -14.477 1 40.28 37 ASP B CA 1
ATOM 1388 C C . ASP B 1 37 ? -10.914 20.688 -14.438 1 40.28 37 ASP B C 1
ATOM 1390 O O . ASP B 1 37 ? -11.023 19.688 -15.156 1 40.28 37 ASP B O 1
ATOM 1394 N N . TRP B 1 38 ? -11.453 20.281 -13.266 1 38.97 38 TRP B N 1
ATOM 1395 C CA . TRP B 1 38 ? -12.703 19.531 -13.281 1 38.97 38 TRP B CA 1
ATOM 1396 C C . TRP B 1 38 ? -13.797 20.312 -14.016 1 38.97 38 TRP B C 1
ATOM 1398 O O . TRP B 1 38 ? -14.43 21.188 -13.445 1 38.97 38 TRP B O 1
ATOM 1408 N N . THR B 1 39 ? -13.703 21.094 -15.055 1 33.72 39 THR B N 1
ATOM 1409 C CA . THR B 1 39 ? -15.031 21.422 -15.555 1 33.72 39 THR B CA 1
ATOM 1410 C C . THR B 1 39 ? -15.93 20.188 -15.594 1 33.72 39 THR B C 1
ATOM 1412 O O . THR B 1 39 ? -17.125 20.266 -15.328 1 33.72 39 THR B O 1
ATOM 1415 N N . ASP B 1 40 ? -15.789 19.156 -16.547 1 33.69 40 ASP B N 1
ATOM 1416 C CA . ASP B 1 40 ? -16.891 18.266 -16.906 1 33.69 40 ASP B CA 1
ATOM 1417 C C . ASP B 1 40 ? -17.156 17.234 -15.805 1 33.69 40 ASP B C 1
ATOM 1419 O O . ASP B 1 40 ? -16.391 16.281 -15.656 1 33.69 40 ASP B O 1
ATOM 1423 N N . LYS B 1 41 ? -17.656 17.531 -14.609 1 39.09 41 LYS B N 1
ATOM 1424 C CA . LYS B 1 41 ? -18.203 16.781 -13.484 1 39.09 41 LYS B CA 1
ATOM 1425 C C . LYS B 1 41 ? -19.016 15.578 -13.961 1 39.09 41 LYS B C 1
ATOM 1427 O O . LYS B 1 41 ? -20.188 15.695 -14.281 1 39.09 41 LYS B O 1
ATOM 1432 N N . GLN B 1 42 ? -18.828 14.758 -14.922 1 31.78 42 GLN B N 1
ATOM 1433 C CA . GLN B 1 42 ? -19.797 13.688 -15.094 1 31.78 42 GLN B CA 1
ATOM 1434 C C . GLN B 1 42 ? -19.859 12.789 -13.859 1 31.78 42 GLN B C 1
ATOM 1436 O O . GLN B 1 42 ? -18.812 12.438 -13.297 1 31.78 42 GLN B O 1
ATOM 1441 N N . THR B 1 43 ? -20.969 12.797 -13.016 1 31.81 43 THR B N 1
ATOM 1442 C CA . THR B 1 43 ? -21.484 11.969 -11.938 1 31.81 43 THR B CA 1
ATOM 1443 C C . THR B 1 43 ? -21.156 10.5 -12.172 1 31.81 43 THR B C 1
ATOM 1445 O O . THR B 1 43 ? -21.703 9.875 -13.078 1 31.81 43 THR B O 1
ATOM 1448 N N . TRP B 1 44 ? -19.938 10.047 -12.195 1 30.5 44 TRP B N 1
ATOM 14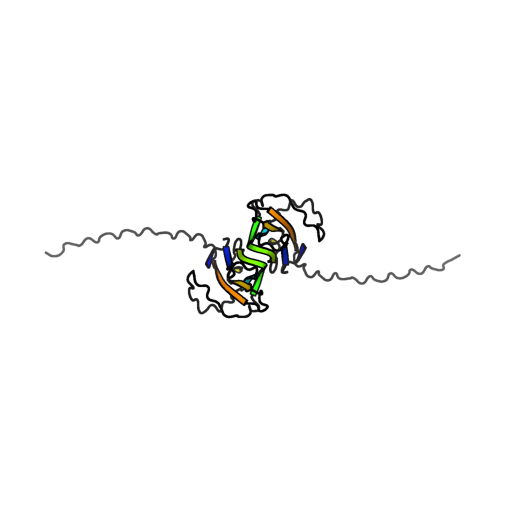49 C CA . TRP B 1 44 ? -19.781 8.641 -12.539 1 30.5 44 TRP B CA 1
ATOM 1450 C C . TRP B 1 44 ? -20.422 7.75 -11.484 1 30.5 44 TRP B C 1
ATOM 1452 O O . TRP B 1 44 ? -20.266 7.977 -10.281 1 30.5 44 TRP B O 1
ATOM 1462 N N . ALA B 1 45 ? -21.609 7.184 -11.656 1 28.16 45 ALA B N 1
ATOM 1463 C CA . ALA B 1 45 ? -22.219 6.062 -10.945 1 28.16 45 ALA B CA 1
ATOM 1464 C C . ALA B 1 45 ? -21.172 5.012 -10.578 1 28.16 45 ALA B C 1
ATOM 1466 O O . ALA B 1 45 ? -20.109 4.938 -11.203 1 28.16 45 ALA B O 1
ATOM 1467 N N . SER B 1 46 ? -21.484 4.047 -9.617 1 29.98 46 SER B N 1
ATOM 1468 C CA . SER B 1 46 ? -20.797 3.014 -8.844 1 29.98 46 SER B CA 1
ATOM 1469 C C . SER B 1 46 ? -19.812 2.232 -9.703 1 29.98 46 SER B C 1
ATOM 1471 O O . SER B 1 46 ? -18.75 1.836 -9.234 1 29.98 46 SER B O 1
ATOM 1473 N N . ASN B 1 47 ? -20.344 1.483 -10.703 1 30.44 47 ASN B N 1
ATOM 1474 C CA . ASN B 1 47 ? -19.906 0.181 -11.188 1 30.44 47 ASN B CA 1
ATOM 1475 C C . ASN B 1 47 ? -18.703 0.31 -12.125 1 30.44 47 ASN B C 1
ATOM 1477 O O . ASN B 1 47 ? -18.094 -0.693 -12.508 1 30.44 47 ASN B O 1
ATOM 1481 N N . GLN B 1 48 ? -18.797 1.229 -13.141 1 31.75 48 GLN B N 1
ATOM 1482 C CA . GLN B 1 48 ? -18.109 0.905 -14.383 1 31.75 48 GLN B CA 1
ATOM 1483 C C . GLN B 1 48 ? -16.734 1.565 -14.445 1 31.75 48 GLN B C 1
ATOM 1485 O O . GLN B 1 48 ? -16.594 2.764 -14.188 1 31.75 48 GLN B O 1
ATOM 1490 N N . VAL B 1 49 ? -15.695 0.751 -14.289 1 31.22 49 VAL B N 1
ATOM 1491 C CA . VAL B 1 49 ? -14.289 1.126 -14.406 1 31.22 49 VAL B CA 1
ATOM 1492 C C . VAL B 1 49 ? -14.016 1.721 -15.781 1 31.22 49 VAL B C 1
ATOM 1494 O O . VAL B 1 49 ? -14.227 1.06 -16.797 1 31.22 49 VAL B O 1
ATOM 1497 N N . THR B 1 50 ? -14.383 3.004 -16.031 1 34.09 50 THR B N 1
ATOM 1498 C CA . THR B 1 50 ? -13.969 3.5 -17.344 1 34.09 50 THR B CA 1
ATOM 1499 C C . THR B 1 50 ? -12.445 3.543 -17.453 1 34.09 50 THR B C 1
ATOM 1501 O O . THR B 1 50 ? -11.766 4.008 -16.531 1 34.09 50 THR B O 1
ATOM 1504 N N . LEU B 1 51 ? -11.828 2.848 -18.312 1 32.03 51 LEU B N 1
ATOM 1505 C CA . LEU B 1 51 ? -10.445 2.748 -18.766 1 32.03 51 LEU B CA 1
ATOM 1506 C C . LEU B 1 51 ? -9.938 4.098 -19.266 1 32.03 51 LEU B C 1
ATOM 1508 O O . LEU B 1 51 ? -10.469 4.664 -20.219 1 32.03 51 LEU B O 1
ATOM 1512 N N . SER B 1 52 ? -9.586 5.02 -18.406 1 38.72 52 SER B N 1
ATOM 1513 C CA . SER B 1 52 ? -9.062 6.297 -18.891 1 38.72 52 SER B CA 1
ATOM 1514 C C . SER B 1 52 ? -7.824 6.094 -19.766 1 38.72 52 SER B C 1
ATOM 1516 O O . SER B 1 52 ? -7.102 5.109 -19.609 1 38.72 52 SER B O 1
ATOM 1518 N N . PRO B 1 53 ? -7.719 6.797 -20.844 1 39.75 53 PRO B N 1
ATOM 1519 C CA . PRO B 1 53 ? -6.555 6.762 -21.734 1 39.75 53 PRO B CA 1
ATOM 1520 C C . PRO B 1 53 ? -5.238 6.961 -20.984 1 39.75 53 PRO B C 1
ATOM 1522 O O . PRO B 1 53 ? -5.219 7.555 -19.906 1 39.75 53 PRO B O 1
ATOM 1525 N N . PRO B 1 54 ? -4.082 6.398 -21.5 1 41.34 54 PRO B N 1
ATOM 1526 C CA . PRO B 1 54 ? -2.73 6.387 -20.938 1 41.34 54 PRO B CA 1
ATOM 1527 C C . PRO B 1 54 ? -2.219 7.789 -20.609 1 41.34 54 PRO B C 1
ATOM 1529 O O . PRO B 1 54 ? -1.888 8.562 -21.516 1 41.34 54 PRO B O 1
ATOM 1532 N N . GLU B 1 55 ? -2.953 8.688 -20.141 1 42.31 55 GLU B N 1
ATOM 1533 C CA . GLU B 1 55 ? -2.227 9.93 -19.859 1 42.31 55 GLU B CA 1
ATOM 1534 C C . GLU B 1 55 ? -1.103 9.695 -18.859 1 42.31 55 GLU B C 1
ATOM 1536 O O . GLU B 1 55 ? -1.255 8.906 -17.922 1 42.31 55 GLU B O 1
ATOM 1541 N N . ASP B 1 56 ? 0.135 9.758 -19.312 1 47.91 56 ASP B N 1
ATOM 1542 C CA . ASP B 1 56 ? 1.321 9.789 -18.469 1 47.91 56 ASP B CA 1
ATOM 1543 C C . ASP B 1 56 ? 1.052 10.547 -17.172 1 47.91 56 ASP B C 1
ATOM 1545 O O . ASP B 1 56 ? 0.513 11.656 -17.203 1 47.91 56 ASP B O 1
ATOM 1549 N N . PRO B 1 57 ? 0.864 9.82 -16.078 1 51.09 57 PRO B N 1
ATOM 1550 C CA . PRO B 1 57 ? 0.644 10.602 -14.852 1 51.09 57 PRO B CA 1
ATOM 1551 C C . PRO B 1 57 ? 1.546 11.828 -14.758 1 51.09 57 PRO B C 1
ATOM 1553 O O . PRO B 1 57 ? 2.766 11.719 -14.914 1 51.09 57 PRO B O 1
ATOM 1556 N N . GLY B 1 58 ? 1.14 12.859 -15.242 1 52.12 58 GLY B N 1
ATOM 1557 C CA . GLY B 1 58 ? 1.808 14.148 -15.18 1 52.12 58 GLY B CA 1
ATOM 1558 C C . GLY B 1 58 ? 2.529 14.391 -13.867 1 52.12 58 GLY B C 1
ATOM 1559 O O . GLY B 1 58 ? 2.545 13.516 -12.992 1 52.12 58 GLY B O 1
ATOM 1560 N N . LYS B 1 59 ? 3.262 15.508 -13.742 1 66.75 59 LYS B N 1
ATOM 1561 C CA . LYS B 1 59 ? 4.047 16.078 -12.656 1 66.75 59 LYS B CA 1
ATOM 1562 C C . LYS B 1 59 ? 3.33 15.914 -11.32 1 66.75 59 LYS B C 1
ATOM 1564 O O . LYS B 1 59 ? 3.975 15.797 -10.273 1 66.75 59 LYS B O 1
ATOM 1569 N N . ASP B 1 60 ? 2.016 15.375 -11.289 1 81.62 60 ASP B N 1
ATOM 1570 C CA . ASP B 1 60 ? 1.231 15.398 -10.062 1 81.62 60 ASP B CA 1
ATOM 1571 C C . ASP B 1 60 ? 0.864 13.984 -9.617 1 81.62 60 ASP B C 1
ATOM 1573 O O . ASP B 1 60 ? 0.1 13.805 -8.664 1 81.62 60 ASP B O 1
ATOM 1577 N N . ALA B 1 61 ? 1.52 12.914 -10.266 1 92.38 61 ALA B N 1
ATOM 1578 C CA . ALA B 1 61 ? 1.188 11.547 -9.875 1 92.38 61 ALA B CA 1
ATOM 1579 C C . ALA B 1 61 ? 2.229 10.984 -8.914 1 92.38 61 ALA B C 1
ATOM 1581 O O . ALA B 1 61 ? 3.43 11.195 -9.094 1 92.38 61 ALA B O 1
ATOM 1582 N N . THR B 1 62 ? 1.731 10.359 -7.809 1 94.19 62 THR B N 1
ATOM 1583 C CA . THR B 1 62 ? 2.59 9.734 -6.812 1 94.19 62 THR B CA 1
ATOM 1584 C C . THR B 1 62 ? 2.281 8.242 -6.691 1 94.19 62 THR B C 1
ATOM 1586 O O . THR B 1 62 ? 1.128 7.859 -6.488 1 94.19 62 THR B O 1
ATOM 1589 N N . LYS B 1 63 ? 3.328 7.453 -6.828 1 96.81 63 LYS B N 1
ATOM 1590 C CA . LYS B 1 63 ? 3.17 6.02 -6.594 1 96.81 63 LYS B CA 1
ATOM 1591 C C . LYS B 1 63 ? 3.109 5.707 -5.102 1 96.81 63 LYS B C 1
ATOM 1593 O O . LYS B 1 63 ? 3.977 6.137 -4.336 1 96.81 63 LYS B O 1
ATOM 1598 N N . ILE B 1 64 ? 2.156 5.004 -4.734 1 97.88 64 ILE B N 1
ATOM 1599 C CA . ILE B 1 64 ? 1.907 4.746 -3.32 1 97.88 64 ILE B CA 1
ATOM 1600 C C . ILE B 1 64 ? 2.426 3.359 -2.949 1 97.88 64 ILE B C 1
ATOM 1602 O O . ILE B 1 64 ? 3.043 3.182 -1.897 1 97.88 64 ILE B O 1
ATOM 1606 N N . SER B 1 65 ? 2.186 2.326 -3.811 1 98.56 65 SER B N 1
ATOM 1607 C CA . SER B 1 65 ? 2.463 0.927 -3.506 1 98.56 65 SER B CA 1
ATOM 1608 C C . SER B 1 65 ? 2.656 0.111 -4.777 1 98.56 65 SER B C 1
ATOM 1610 O O . SER B 1 65 ? 1.913 0.278 -5.75 1 98.56 65 SER B O 1
ATOM 1612 N N . VAL B 1 66 ? 3.6 -0.765 -4.676 1 98.69 66 VAL B N 1
ATOM 1613 C CA . VAL B 1 66 ? 3.895 -1.666 -5.785 1 98.69 66 VAL B CA 1
ATOM 1614 C C . VAL B 1 66 ? 4.074 -3.088 -5.262 1 98.69 66 VAL B C 1
ATOM 1616 O O . VAL B 1 66 ? 4.895 -3.33 -4.371 1 98.69 66 VAL B O 1
ATOM 1619 N N . VAL B 1 67 ? 3.322 -4.016 -5.8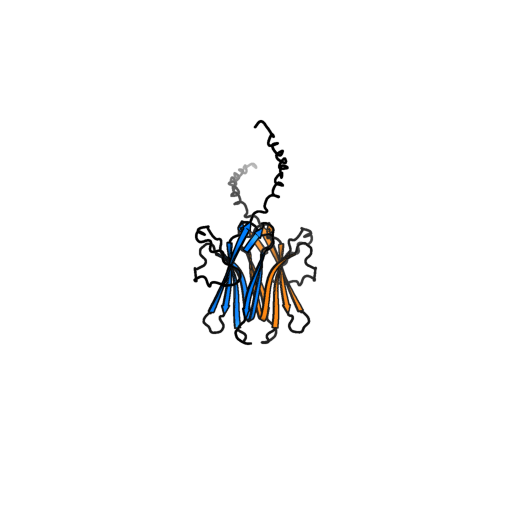32 1 98.56 67 VAL B N 1
ATOM 1620 C CA . VAL B 1 67 ? 3.443 -5.422 -5.457 1 98.56 67 VAL B CA 1
ATOM 1621 C C . VAL B 1 67 ? 3.764 -6.262 -6.691 1 98.56 67 VAL B C 1
ATOM 1623 O O . VAL B 1 67 ? 3.072 -6.168 -7.707 1 98.56 67 VAL B O 1
ATOM 1626 N N . LYS B 1 68 ? 4.754 -7.027 -6.605 1 97.88 68 LYS B N 1
ATOM 1627 C CA . LYS B 1 68 ? 5.109 -7.973 -7.656 1 97.88 68 LYS B CA 1
ATOM 1628 C C . LYS B 1 68 ? 4.898 -9.414 -7.195 1 97.88 68 LYS B C 1
ATOM 1630 O O . LYS B 1 68 ? 5.266 -9.773 -6.07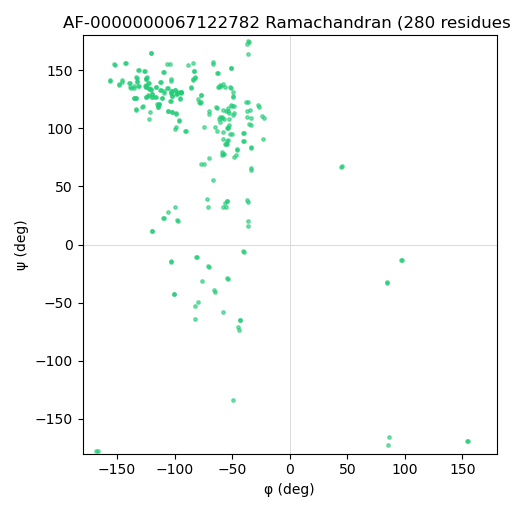8 1 97.88 68 LYS B O 1
ATOM 1635 N N . VAL B 1 69 ? 4.367 -10.18 -8.18 1 95.62 69 VAL B N 1
ATOM 1636 C CA . VAL B 1 69 ? 3.998 -11.539 -7.809 1 95.62 69 VAL B CA 1
ATOM 1637 C C . VAL B 1 69 ? 4.242 -12.477 -8.984 1 95.62 69 VAL B C 1
ATOM 1639 O O . VAL B 1 69 ? 4.051 -12.102 -10.141 1 95.62 69 VAL B O 1
ATOM 1642 N N . VAL B 1 70 ? 4.754 -13.672 -8.633 1 94.5 70 VAL B N 1
ATOM 1643 C CA . VAL B 1 70 ? 4.574 -14.797 -9.547 1 94.5 70 VAL B CA 1
ATOM 1644 C C . VAL B 1 70 ? 3.398 -15.656 -9.086 1 94.5 70 VAL B C 1
ATOM 1646 O O . VAL B 1 70 ? 3.508 -16.406 -8.109 1 94.5 70 VAL B O 1
ATOM 1649 N N . GLY B 1 71 ? 2.262 -15.438 -9.773 1 94.56 71 GLY B N 1
ATOM 1650 C CA . GLY B 1 71 ? 1.053 -16.094 -9.297 1 94.56 71 GLY B CA 1
ATOM 1651 C C . GLY B 1 71 ? -0.09 -16.016 -10.289 1 94.56 71 GLY B C 1
ATOM 1652 O O . GLY B 1 71 ? 0.093 -15.578 -11.43 1 94.56 71 GLY B O 1
ATOM 1653 N N . SER B 1 72 ? -1.242 -16.578 -9.82 1 94.38 72 SER B N 1
ATOM 1654 C CA . SER B 1 72 ? -2.381 -16.641 -10.734 1 94.38 72 SER B CA 1
ATOM 1655 C C . SER B 1 72 ? -3.414 -15.57 -10.406 1 94.38 72 SER B C 1
ATOM 1657 O O . SER B 1 72 ? -4.316 -15.305 -11.203 1 94.38 72 SER B O 1
ATOM 1659 N N . ASN B 1 73 ? -3.314 -15.008 -9.281 1 93.06 73 ASN B N 1
ATOM 1660 C CA . ASN B 1 73 ? -4.238 -13.953 -8.875 1 93.06 73 ASN B CA 1
ATOM 1661 C C . ASN B 1 73 ? -3.59 -12.984 -7.891 1 93.06 73 ASN B C 1
ATOM 1663 O O . ASN B 1 73 ? -2.623 -13.336 -7.215 1 93.06 73 ASN B O 1
ATOM 1667 N N . ILE B 1 74 ? -4.113 -11.828 -7.906 1 96.44 74 ILE B N 1
ATOM 1668 C CA . ILE B 1 74 ? -3.641 -10.812 -6.969 1 96.44 74 ILE B CA 1
ATOM 1669 C C . ILE B 1 74 ? -4.789 -9.883 -6.598 1 96.44 74 ILE B C 1
ATOM 1671 O O . ILE B 1 74 ? -5.617 -9.539 -7.441 1 96.44 74 ILE B O 1
ATOM 1675 N N . SER B 1 75 ? -4.844 -9.586 -5.301 1 97.88 75 SER B N 1
ATOM 1676 C CA . SER B 1 75 ? -5.738 -8.547 -4.801 1 97.88 75 SER B CA 1
ATOM 1677 C C . SER B 1 75 ? -5.004 -7.586 -3.873 1 97.88 75 SER B C 1
ATOM 1679 O O . SER B 1 75 ? -4.207 -8.008 -3.033 1 97.88 75 SER B O 1
ATOM 1681 N N . HIS B 1 76 ? -5.305 -6.285 -4.09 1 98.75 76 HIS B N 1
ATOM 1682 C CA . HIS B 1 76 ? -4.602 -5.27 -3.309 1 98.75 76 HIS B CA 1
ATOM 1683 C C . HIS B 1 76 ? -5.574 -4.23 -2.762 1 98.75 76 HIS B C 1
ATOM 1685 O O . HIS B 1 76 ? -6.164 -3.465 -3.525 1 98.75 76 HIS B O 1
ATOM 1691 N N . LYS B 1 77 ? -5.633 -4.215 -1.408 1 98.62 77 LYS B N 1
ATOM 1692 C CA . LYS B 1 77 ? -6.441 -3.225 -0.701 1 98.62 77 LYS B CA 1
ATOM 1693 C C . LYS B 1 77 ? -5.562 -2.131 -0.1 1 98.62 77 LYS B C 1
ATOM 1695 O O . LYS B 1 77 ? -4.645 -2.418 0.671 1 98.62 77 LYS B O 1
ATOM 1700 N N . LEU B 1 78 ? -5.879 -0.951 -0.481 1 98.56 78 LEU B N 1
ATOM 1701 C CA . LEU B 1 78 ? -5.191 0.224 0.044 1 98.56 78 LEU B CA 1
ATOM 1702 C C . LEU B 1 78 ? -6.051 0.935 1.085 1 98.56 78 LEU B C 1
ATOM 1704 O O . LEU B 1 78 ? -7.207 1.273 0.816 1 98.56 78 LEU B O 1
ATOM 1708 N N . ARG B 1 79 ? -5.504 1.244 2.256 1 98.31 79 ARG B N 1
ATOM 1709 C CA . ARG B 1 79 ? -6.227 1.931 3.322 1 98.31 79 ARG B CA 1
ATOM 1710 C C . ARG B 1 79 ? -5.648 3.318 3.572 1 98.31 79 ARG B C 1
ATOM 1712 O O . ARG B 1 79 ? -4.449 3.457 3.832 1 98.31 79 ARG B O 1
ATOM 1719 N N . LEU B 1 80 ? -6.504 4.277 3.412 1 96.5 80 LEU B N 1
ATOM 1720 C CA . LEU B 1 80 ? -6.164 5.637 3.812 1 96.5 80 LEU B CA 1
ATOM 1721 C C . LEU B 1 80 ? -6.75 5.969 5.18 1 96.5 80 LEU B C 1
ATOM 1723 O O . LEU B 1 80 ? -7.973 5.98 5.348 1 96.5 80 LEU B O 1
ATOM 1727 N N . SER B 1 81 ? -5.93 6.16 6.195 1 93.5 81 SER B N 1
ATOM 1728 C CA . SER B 1 81 ? -6.398 6.426 7.551 1 93.5 81 SER B CA 1
ATOM 1729 C C . SER B 1 81 ? -6.66 7.91 7.766 1 93.5 81 SER B C 1
ATOM 1731 O O . SER B 1 81 ? -5.879 8.758 7.316 1 93.5 81 SER B O 1
ATOM 1733 N N . ARG B 1 82 ? -7.844 8.266 8.414 1 93.56 82 ARG B N 1
ATOM 1734 C CA . ARG B 1 82 ? -8.195 9.633 8.797 1 93.56 82 ARG B CA 1
ATOM 1735 C C . ARG B 1 82 ? -7.91 10.609 7.664 1 93.56 82 ARG B C 1
ATOM 1737 O O . ARG B 1 82 ? -7.102 11.531 7.82 1 93.56 82 ARG B O 1
ATOM 1744 N N . VAL B 1 83 ? -8.672 10.453 6.617 1 95.94 83 VAL B N 1
ATOM 1745 C CA . VAL B 1 83 ? -8.422 11.203 5.395 1 95.94 83 VAL B CA 1
ATOM 1746 C C . VAL B 1 83 ? -8.594 12.695 5.664 1 95.94 83 VAL B C 1
ATOM 1748 O O . VAL B 1 83 ? -9.398 13.094 6.512 1 95.94 83 VAL B O 1
ATOM 1751 N N . LYS B 1 84 ? -7.824 13.477 4.965 1 93.81 84 LYS B N 1
ATOM 1752 C CA . LYS B 1 84 ? -7.848 14.938 4.98 1 93.81 84 LYS B CA 1
ATOM 1753 C C . LYS B 1 84 ? -8.141 15.5 3.594 1 93.81 84 LYS B C 1
ATOM 1755 O O . LYS B 1 84 ? -8.062 14.773 2.598 1 93.81 84 LYS B O 1
ATOM 1760 N N . PRO B 1 85 ? -8.492 16.766 3.531 1 93.06 85 PRO B N 1
ATOM 1761 C CA . PRO B 1 85 ? -8.781 17.375 2.229 1 93.06 85 PRO B CA 1
ATOM 1762 C C . PRO B 1 85 ? -7.637 17.188 1.231 1 93.06 85 PRO B C 1
ATOM 1764 O O . PRO B 1 85 ? -7.875 17.062 0.028 1 93.06 85 PRO B O 1
ATOM 1767 N N . ALA B 1 86 ? -6.383 17.094 1.755 1 90.56 86 ALA B N 1
ATOM 1768 C CA . ALA B 1 86 ? -5.219 16.953 0.885 1 90.56 86 ALA B CA 1
ATOM 1769 C C . ALA B 1 86 ? -5.188 15.57 0.237 1 90.56 86 ALA B C 1
ATOM 1771 O O . ALA B 1 86 ? -4.453 15.344 -0.727 1 90.56 86 ALA B O 1
ATOM 1772 N N . ASP B 1 87 ? -5.926 14.672 0.832 1 93.75 87 ASP B N 1
ATOM 1773 C CA . ASP B 1 87 ? -5.992 13.32 0.287 1 93.75 87 ASP B CA 1
ATOM 1774 C C . ASP B 1 87 ? -6.98 13.242 -0.875 1 93.75 87 ASP B C 1
ATOM 1776 O O . ASP B 1 87 ? -7.086 12.203 -1.535 1 93.75 87 ASP B O 1
ATOM 1780 N N . GLU B 1 88 ? -7.797 14.289 -1.1 1 94.38 88 GLU B N 1
ATOM 1781 C CA . GLU B 1 88 ? -8.75 14.297 -2.205 1 94.38 88 GLU B CA 1
ATOM 1782 C C . GLU B 1 88 ? -8.039 14.211 -3.551 1 94.38 88 GLU B C 1
ATOM 1784 O O . GLU B 1 88 ? -7.031 14.891 -3.771 1 94.38 88 GLU B O 1
ATOM 1789 N N . GLY B 1 89 ? -8.555 13.383 -4.434 1 94.69 89 GLY B N 1
ATOM 1790 C CA . GLY B 1 89 ? -7.984 13.203 -5.758 1 94.69 89 GLY B CA 1
ATOM 1791 C C . GLY B 1 89 ? -8.297 11.844 -6.359 1 94.69 89 GLY B C 1
ATOM 1792 O O . GLY B 1 89 ? -9.234 11.164 -5.93 1 94.69 89 GLY B O 1
ATOM 1793 N N . THR B 1 90 ? -7.621 11.578 -7.434 1 95.5 90 THR B N 1
ATOM 1794 C CA . THR B 1 90 ? -7.855 10.328 -8.141 1 95.5 90 THR B CA 1
ATOM 1795 C C . THR B 1 90 ? -6.844 9.266 -7.703 1 95.5 90 THR B C 1
ATOM 1797 O O . THR B 1 90 ? -5.641 9.523 -7.68 1 95.5 90 THR B O 1
ATOM 1800 N N . TYR B 1 91 ? -7.348 8.234 -7.305 1 95.94 91 TYR B N 1
ATOM 1801 C CA . TYR B 1 91 ? -6.531 7.051 -7.043 1 95.94 91 TYR B CA 1
ATOM 1802 C C . TYR B 1 91 ? -6.664 6.039 -8.172 1 95.94 91 TYR B C 1
ATOM 1804 O O . TYR B 1 91 ? -7.777 5.652 -8.547 1 95.94 91 TYR B O 1
ATOM 1812 N N . GLU B 1 92 ? -5.523 5.617 -8.68 1 97.12 92 GLU B N 1
ATOM 1813 C CA . GLU B 1 92 ? -5.484 4.723 -9.836 1 97.12 92 GLU B CA 1
ATOM 1814 C C . GLU B 1 92 ? -4.797 3.404 -9.484 1 97.12 92 GLU B C 1
ATOM 1816 O O . GLU B 1 92 ? -3.697 3.4 -8.922 1 97.12 92 GLU B O 1
ATOM 1821 N N . CYS B 1 93 ? -5.43 2.303 -9.789 1 97.25 93 CYS B N 1
ATOM 1822 C CA . CYS B 1 93 ? -4.824 0.979 -9.703 1 97.25 93 CYS B CA 1
ATOM 1823 C C . CYS B 1 93 ? -4.414 0.47 -11.078 1 97.25 93 CYS B C 1
ATOM 1825 O O . CYS B 1 93 ? -5.207 0.52 -12.023 1 97.25 93 CYS B O 1
ATOM 1827 N N . ARG B 1 94 ? -3.197 -0.012 -11.148 1 97.81 94 ARG B N 1
ATOM 1828 C CA . ARG B 1 94 ? -2.68 -0.572 -12.398 1 97.81 94 ARG B CA 1
ATOM 1829 C C . ARG B 1 94 ? -2.188 -2 -12.188 1 97.81 94 ARG B C 1
ATOM 1831 O O . ARG B 1 94 ? -1.365 -2.26 -11.305 1 97.81 94 ARG B O 1
ATOM 1838 N N . VAL B 1 95 ? -2.652 -2.916 -12.977 1 97.31 95 VAL B N 1
ATOM 1839 C CA . VAL B 1 95 ? -2.139 -4.281 -12.977 1 97.31 95 VAL B CA 1
ATOM 1840 C C . VAL B 1 95 ? -1.394 -4.547 -14.281 1 97.31 95 VAL B C 1
ATOM 1842 O O . VAL B 1 95 ? -1.93 -4.316 -15.367 1 97.31 95 VAL B O 1
ATOM 1845 N N . ILE B 1 96 ? -0.209 -4.965 -14.133 1 96.69 96 ILE B N 1
ATOM 1846 C CA . ILE B 1 96 ? 0.663 -5.242 -15.266 1 96.69 96 ILE B CA 1
ATOM 1847 C C . ILE B 1 96 ? 0.978 -6.738 -15.32 1 96.69 96 ILE B C 1
ATOM 1849 O O . ILE B 1 96 ? 1.469 -7.312 -14.352 1 96.69 96 ILE B O 1
ATOM 1853 N N . ASP B 1 97 ? 0.625 -7.375 -16.406 1 95 97 ASP B N 1
ATOM 1854 C CA . ASP B 1 97 ? 1.009 -8.758 -16.672 1 95 97 ASP B CA 1
ATOM 1855 C C . ASP B 1 97 ? 2.168 -8.82 -17.672 1 95 97 ASP B C 1
ATOM 1857 O O . ASP B 1 97 ? 2.016 -8.445 -18.828 1 95 97 ASP B O 1
ATOM 1861 N N . SER B 1 98 ? 3.322 -9.297 -17.188 1 95.5 98 SER B N 1
ATOM 1862 C CA . SER B 1 98 ? 4.512 -9.344 -18.031 1 95.5 98 SER B CA 1
ATOM 1863 C C . SER B 1 98 ? 4.875 -10.773 -18.406 1 95.5 98 SER B C 1
ATOM 1865 O O . SER B 1 98 ? 6.031 -11.07 -18.703 1 95.5 98 SER B O 1
ATOM 1867 N N . SER B 1 99 ? 3.967 -11.625 -18.359 1 91.38 99 SER B N 1
ATOM 1868 C CA . SER B 1 99 ? 4.234 -13.047 -18.516 1 91.38 99 SER B CA 1
ATOM 1869 C C . SER B 1 99 ? 4.738 -13.367 -19.922 1 91.38 99 SER B C 1
ATOM 1871 O O . SER B 1 99 ? 5.582 -14.242 -20.094 1 91.38 99 SER B O 1
ATOM 1873 N N . ASP B 1 100 ? 4.301 -12.82 -21.031 1 87.56 100 ASP B N 1
ATOM 1874 C CA . ASP B 1 100 ? 4.652 -13.148 -22.406 1 87.56 100 ASP B CA 1
ATOM 1875 C C . ASP B 1 100 ? 5.711 -12.195 -22.953 1 87.56 100 ASP B C 1
ATOM 1877 O O . ASP B 1 100 ? 5.934 -12.133 -24.156 1 87.56 100 ASP B O 1
ATOM 1881 N N . GLY B 1 101 ? 6.43 -11.562 -22.172 1 88.06 101 GLY B N 1
ATOM 1882 C CA . GLY B 1 101 ? 7.477 -10.648 -22.594 1 88.06 101 GLY B CA 1
ATOM 1883 C C . GLY B 1 101 ? 6.961 -9.258 -22.906 1 88.06 101 GLY B C 1
ATOM 1884 O O . GLY B 1 101 ? 7.738 -8.297 -22.969 1 88.06 101 GLY B O 1
ATOM 1885 N N . LYS B 1 102 ? 5.754 -9.141 -23.391 1 90.62 102 LYS B N 1
ATOM 1886 C CA . LYS B 1 102 ? 5.133 -7.824 -23.562 1 90.62 102 LYS B CA 1
ATOM 1887 C C . LYS B 1 102 ? 4.184 -7.516 -22.406 1 90.62 102 LYS B C 1
ATOM 1889 O O . LYS B 1 102 ? 3.273 -8.297 -22.125 1 90.62 102 LYS B O 1
ATOM 1894 N N . ALA B 1 103 ? 4.359 -6.441 -21.891 1 94.88 103 ALA B N 1
ATOM 1895 C CA . ALA B 1 103 ? 3.561 -6.082 -20.719 1 94.88 103 ALA B CA 1
ATOM 1896 C C . ALA B 1 103 ? 2.15 -5.664 -21.125 1 94.88 103 ALA B C 1
ATOM 1898 O O . ALA B 1 103 ? 1.979 -4.82 -22.016 1 94.88 103 ALA B O 1
ATOM 1899 N N . ARG B 1 104 ? 1.122 -6.398 -20.578 1 94.94 104 ARG B N 1
ATOM 1900 C CA . ARG B 1 104 ? -0.275 -5.992 -20.703 1 94.94 104 ARG B CA 1
ATOM 1901 C C . ARG B 1 104 ? -0.737 -5.242 -19.453 1 94.94 104 ARG B C 1
ATOM 1903 O O . ARG B 1 104 ? -0.516 -5.703 -18.328 1 94.94 104 ARG B O 1
ATOM 1910 N N . HIS B 1 105 ? -1.396 -4.051 -19.672 1 95.5 105 HIS B N 1
ATOM 1911 C CA . HIS B 1 105 ? -1.771 -3.184 -18.562 1 95.5 105 HIS B CA 1
ATOM 1912 C C . HIS B 1 105 ? -3.287 -3.121 -18.406 1 95.5 105 HIS B C 1
ATOM 1914 O O . HIS B 1 105 ? -4.02 -3.045 -19.391 1 95.5 105 HIS B O 1
ATOM 1920 N N . HIS B 1 106 ? -3.738 -3.271 -17.172 1 94.81 106 HIS B N 1
ATOM 1921 C CA . HIS B 1 106 ? -5.117 -3.004 -16.766 1 94.81 106 HIS B CA 1
ATOM 1922 C C . HIS B 1 106 ? -5.188 -1.87 -15.75 1 94.81 106 HIS B C 1
ATOM 1924 O O . HIS B 1 106 ? -4.508 -1.911 -14.727 1 94.81 106 HIS B O 1
ATOM 1930 N N . LYS B 1 107 ? -6.012 -0.888 -16.062 1 96.06 107 LYS B N 1
ATOM 1931 C CA . LYS B 1 107 ? -6.066 0.293 -15.203 1 96.06 107 LYS B CA 1
ATOM 1932 C C . LYS B 1 107 ? -7.492 0.567 -14.734 1 96.06 107 LYS B C 1
ATOM 1934 O O . LYS B 1 107 ? -8.438 0.444 -15.516 1 96.06 107 LYS B O 1
ATOM 1939 N N . VAL B 1 108 ? -7.668 0.86 -13.508 1 96.06 108 VAL B N 1
ATOM 1940 C CA . VAL B 1 108 ? -8.938 1.3 -12.945 1 96.06 108 VAL B CA 1
ATOM 1941 C C . VAL B 1 108 ? -8.719 2.521 -12.055 1 96.06 108 VAL B C 1
ATOM 1943 O O . VAL B 1 108 ? -7.703 2.613 -11.359 1 96.06 108 VAL B O 1
ATOM 1946 N N . LYS B 1 109 ? -9.664 3.463 -12.055 1 95.44 109 LYS B N 1
ATOM 1947 C CA . LYS B 1 109 ? -9.531 4.699 -11.289 1 95.44 109 LYS B CA 1
ATOM 1948 C C . LYS B 1 109 ? -10.727 4.91 -10.367 1 95.44 109 LYS B C 1
ATOM 1950 O O . LYS B 1 109 ? -11.836 4.469 -10.664 1 95.44 109 LYS B O 1
ATOM 1955 N N . ALA B 1 110 ? -10.477 5.547 -9.266 1 94.88 110 ALA B N 1
ATOM 1956 C CA . ALA B 1 110 ? -11.516 6.047 -8.367 1 94.88 110 ALA B CA 1
ATOM 1957 C C . ALA B 1 110 ? -11.164 7.438 -7.84 1 94.88 110 ALA B C 1
ATOM 1959 O O . ALA B 1 110 ? -10.008 7.707 -7.5 1 94.88 110 ALA B O 1
ATOM 1960 N N . TYR B 1 111 ? -12.148 8.312 -7.852 1 94.19 111 TYR B N 1
ATOM 1961 C CA . TYR B 1 111 ? -11.953 9.633 -7.27 1 94.19 111 TYR B CA 1
ATOM 1962 C C . TYR B 1 111 ? -12.438 9.672 -5.824 1 94.19 111 TYR B C 1
ATOM 1964 O O . TYR B 1 111 ? -13.578 9.281 -5.535 1 94.19 111 TYR B O 1
ATOM 1972 N N . LEU B 1 112 ? -11.609 10.188 -4.992 1 95.88 112 LEU B N 1
ATOM 1973 C CA . LEU B 1 112 ? -11.961 10.383 -3.592 1 95.88 112 LEU B CA 1
ATOM 1974 C C . LEU B 1 112 ? -12.227 11.859 -3.305 1 95.88 112 LEU B C 1
ATOM 1976 O O . LEU B 1 112 ? -11.328 12.695 -3.422 1 95.88 112 LEU B O 1
ATOM 1980 N N . ARG B 1 113 ? -13.445 12.133 -2.965 1 95.69 113 ARG B N 1
ATOM 1981 C CA . ARG B 1 113 ? -13.812 13.445 -2.441 1 95.69 113 ARG B CA 1
ATOM 1982 C C . ARG B 1 113 ? -13.781 13.453 -0.917 1 95.69 113 ARG B C 1
ATOM 1984 O O . ARG B 1 113 ? -14.305 12.539 -0.275 1 95.69 113 ARG B O 1
ATOM 1991 N N . VAL B 1 114 ? -13.109 14.469 -0.39 1 95.38 114 VAL B N 1
ATOM 1992 C CA . VAL B 1 114 ? -13.047 14.578 1.063 1 95.38 114 VAL B CA 1
ATOM 1993 C C . VAL B 1 114 ? -13.781 15.844 1.516 1 95.38 114 VAL B C 1
ATOM 1995 O O . VAL B 1 114 ? -13.375 16.953 1.183 1 95.38 114 VAL B O 1
ATOM 1998 N N . GLU B 1 115 ? -14.82 15.672 2.303 1 95.81 115 GLU B N 1
ATOM 1999 C CA . GLU B 1 115 ? -15.625 16.797 2.777 1 95.81 115 GLU B CA 1
ATOM 2000 C C . GLU B 1 115 ? -15.297 17.141 4.227 1 95.81 115 GLU B C 1
ATOM 2002 O O . GLU B 1 115 ? -14.992 16.25 5.027 1 95.81 115 GLU B O 1
ATOM 2007 N N . ALA B 1 116 ? -15.258 18.453 4.547 1 89.25 116 ALA B N 1
ATOM 2008 C CA . ALA B 1 116 ? -15.047 18.875 5.93 1 89.25 116 ALA B CA 1
ATOM 2009 C C . ALA B 1 116 ? -16.141 18.344 6.84 1 89.25 116 ALA B C 1
ATOM 2011 O O . ALA B 1 116 ? -17.297 18.188 6.418 1 89.25 116 ALA B O 1
ATOM 2012 N N . ALA B 1 117 ? -15.711 17.859 7.973 1 77.5 117 ALA B N 1
ATOM 2013 C CA . ALA B 1 117 ? -16.719 17.406 8.938 1 77.5 117 ALA B CA 1
ATOM 2014 C C . ALA B 1 117 ? -17.703 18.531 9.25 1 77.5 117 ALA B C 1
ATOM 2016 O O . ALA B 1 117 ? -17.328 19.688 9.406 1 77.5 117 ALA B O 1
ATOM 2017 N N . GLY B 1 118 ? -18.672 18.625 8.461 1 63 118 GLY B N 1
ATOM 2018 C CA . GLY B 1 118 ? -19.672 19.656 8.688 1 63 118 GLY B CA 1
ATOM 2019 C C . GLY B 1 118 ? -19.781 20.062 10.148 1 63 118 GLY B C 1
ATOM 2020 O O . GLY B 1 118 ? -19.578 19.234 11.047 1 63 118 GLY B O 1
ATOM 2021 N N . ALA B 1 119 ? -19.5 21.344 10.414 1 58.75 119 ALA B N 1
ATOM 2022 C CA . ALA B 1 119 ? -19.906 21.891 11.703 1 58.75 119 ALA B CA 1
ATOM 2023 C C . ALA B 1 119 ? -21.25 21.297 12.141 1 58.75 119 ALA B C 1
ATOM 2025 O O . ALA B 1 119 ? -22.094 20.969 11.305 1 58.75 119 ALA B O 1
ATOM 2026 N N . PRO B 1 120 ? -21.281 20.672 13.312 1 55.22 120 PRO B N 1
ATOM 2027 C CA . PRO B 1 120 ? -22.656 20.359 13.727 1 55.22 120 PRO B CA 1
ATOM 2028 C C . PRO B 1 120 ? -23.672 21.406 13.281 1 55.22 120 PRO B C 1
ATOM 2030 O O . PRO B 1 120 ? -23.438 22.609 13.453 1 55.22 120 PRO B O 1
ATOM 2033 N N . GLY B 1 121 ? -24.094 21.297 12.117 1 51.31 121 GLY B N 1
ATOM 2034 C CA . GLY B 1 121 ? -25.109 22.266 11.766 1 51.31 121 GLY B CA 1
ATOM 2035 C C . GLY B 1 121 ? -25.828 22.844 12.969 1 51.31 121 GLY B C 1
ATOM 2036 O O . GLY B 1 121 ? -26.078 22.141 13.945 1 51.31 121 GLY B O 1
ATOM 2037 N N . HIS B 1 122 ? -25.609 24.094 13.328 1 52.81 122 HIS B N 1
ATOM 2038 C CA . HIS B 1 122 ? -26.5 24.703 14.312 1 52.81 122 HIS B CA 1
ATOM 2039 C C . HIS B 1 122 ? -27.938 24.188 14.148 1 52.81 122 HIS B C 1
ATOM 2041 O O . HIS B 1 122 ? -28.422 24.047 13.031 1 52.81 122 HIS B O 1
ATOM 2047 N N . PRO B 1 123 ? -28.5 23.5 15.094 1 52.53 123 PRO B N 1
ATOM 2048 C CA . PRO B 1 123 ? -29.922 23.188 14.93 1 52.53 123 PRO B CA 1
ATOM 2049 C C . PRO B 1 123 ? -30.719 24.344 14.344 1 52.53 123 PRO B C 1
ATOM 2051 O O . PRO B 1 123 ? -30.5 25.5 14.719 1 52.53 123 PRO B O 1
ATOM 2054 N N . GLN B 1 124 ? -30.922 24.359 13.117 1 46.81 124 GLN B N 1
ATOM 2055 C CA . GLN B 1 124 ? -31.844 25.359 12.594 1 46.81 124 GLN B CA 1
ATOM 2056 C C . GLN B 1 124 ? -32.969 25.641 13.586 1 46.81 124 GLN B C 1
ATOM 2058 O O . GLN B 1 124 ? -33.594 24.703 14.086 1 46.81 124 GLN B O 1
ATOM 2063 N N . ASP B 1 125 ? -33.062 26.781 14.273 1 45.09 125 ASP B N 1
ATOM 2064 C CA . ASP B 1 125 ? -34.156 27.25 15.125 1 45.09 125 ASP B CA 1
ATOM 2065 C C . ASP B 1 125 ? -35.5 27.062 14.453 1 45.09 125 ASP B C 1
ATOM 2067 O O . ASP B 1 125 ? -35.781 27.703 13.438 1 45.09 125 ASP B O 1
ATOM 2071 N N . THR B 1 126 ? -36.031 25.891 14.406 1 47.59 126 THR B N 1
ATOM 2072 C CA . THR B 1 126 ? -37.438 25.766 13.969 1 47.59 126 THR B CA 1
ATOM 2073 C C . THR B 1 126 ? -38.312 26.812 14.656 1 47.59 126 THR B C 1
ATOM 2075 O O . THR B 1 126 ? -38.469 26.766 15.875 1 47.59 126 THR B O 1
ATOM 2078 N N . GLN B 1 127 ? -38.406 28.109 14.219 1 44.19 127 GLN B N 1
ATOM 2079 C CA . GLN B 1 127 ? -39.344 29.094 14.727 1 44.19 127 GLN B CA 1
ATOM 2080 C C . GLN B 1 127 ? -40.781 28.547 14.742 1 44.19 127 GLN B C 1
ATOM 2082 O O . GLN B 1 127 ? -41.219 27.922 13.773 1 44.19 127 GLN B O 1
ATOM 2087 N N . PRO B 1 128 ? -41.469 28.438 15.875 1 52.41 128 PRO B N 1
ATOM 2088 C CA . PRO B 1 128 ? -42.875 27.984 15.992 1 52.41 128 PRO B CA 1
ATOM 2089 C C . PRO B 1 128 ? -43.812 28.781 15.109 1 52.41 128 PRO B C 1
ATOM 2091 O O . PRO B 1 128 ? -43.781 30.016 15.102 1 52.41 128 PRO B O 1
ATOM 2094 N N . THR B 1 129 ? -44.25 28.297 13.945 1 45.06 129 THR B N 1
ATOM 2095 C CA . THR B 1 129 ? -45.25 28.906 13.055 1 45.06 129 THR B CA 1
ATOM 2096 C C . THR B 1 129 ? -46.5 29.297 13.82 1 45.06 129 THR B C 1
ATOM 2098 O O . THR B 1 129 ? -47.156 28.453 14.445 1 45.06 129 THR B O 1
ATOM 2101 N N . HIS B 1 130 ? -46.688 30.578 14.312 1 46.5 130 HIS B N 1
ATOM 2102 C CA . HIS B 1 130 ? -47.812 31.172 15 1 46.5 130 HIS B CA 1
ATOM 2103 C C . HIS B 1 130 ? -49.125 30.875 14.266 1 46.5 130 HIS B C 1
ATOM 2105 O O . HIS B 1 130 ? -49.188 31.016 13.039 1 46.5 130 HIS B O 1
ATOM 2111 N N . PRO B 1 131 ? -50.094 30.109 14.773 1 50.91 131 PRO B N 1
ATOM 2112 C CA . PRO B 1 131 ? -51.375 29.781 14.148 1 50.91 131 PRO B CA 1
ATOM 2113 C C . PRO B 1 131 ? -52.188 31.016 13.781 1 50.91 131 PRO B C 1
ATOM 2115 O O . PRO B 1 131 ? -52.219 31.984 14.547 1 50.91 131 PRO B O 1
ATOM 2118 N N . SER B 1 132 ? -52.375 31.453 12.508 1 46.56 132 SER B N 1
ATOM 2119 C CA . SER B 1 132 ? -53.156 32.562 11.945 1 46.56 132 SER B CA 1
ATOM 2120 C C . SER B 1 132 ? -54.594 32.5 12.422 1 46.56 132 SER B C 1
ATOM 2122 O O . SER B 1 132 ? -55.219 31.422 12.477 1 46.56 132 SER B O 1
ATOM 2124 N N . THR B 1 133 ? -55.094 33.469 13.25 1 45.09 133 THR B N 1
ATOM 2125 C CA . THR B 1 133 ? -56.375 33.75 13.836 1 45.09 133 THR B CA 1
ATOM 2126 C C . THR B 1 133 ? -57.469 33.812 12.758 1 45.09 133 THR B C 1
ATOM 2128 O O . THR B 1 133 ? -57.25 34.406 11.711 1 45.09 133 THR B O 1
ATOM 2131 N N . PRO B 1 134 ? -58.5 32.938 12.75 1 49.47 134 PRO B N 1
ATOM 2132 C CA . PRO B 1 134 ? -59.594 32.844 11.781 1 49.47 134 PRO B CA 1
ATOM 2133 C C . PRO B 1 134 ? -60.438 34.156 11.734 1 49.47 134 PRO B C 1
ATOM 2135 O O . PRO B 1 134 ? -60.656 34.75 12.773 1 49.47 134 PRO B O 1
ATOM 2138 N N . THR B 1 135 ? -60.344 35.031 10.711 1 44.44 135 THR B N 1
ATOM 2139 C CA . THR B 1 135 ? -61.094 36.281 10.438 1 44.44 135 THR B CA 1
ATOM 2140 C C . THR B 1 135 ? -62.594 35.969 10.375 1 44.44 135 THR B C 1
ATOM 2142 O O . THR B 1 135 ? -63.031 35.094 9.664 1 44.44 135 THR B O 1
ATOM 2145 N N . SER B 1 136 ? -63.438 36.531 11.336 1 44.81 136 SER B N 1
ATOM 2146 C CA . SER B 1 136 ? -64.875 36.531 11.562 1 44.81 136 SER B CA 1
ATOM 2147 C C . SER B 1 136 ? -65.625 37.094 10.359 1 44.81 136 SER B C 1
ATOM 2149 O O . SER B 1 136 ? -65.312 38.188 9.898 1 44.81 136 SER B O 1
ATOM 2151 N N . THR B 1 137 ? -66.125 36.344 9.484 1 45.34 137 THR B N 1
ATOM 2152 C CA . THR B 1 137 ? -67 36.688 8.383 1 45.34 137 THR B CA 1
ATOM 2153 C C . THR B 1 137 ? -68.25 37.344 8.906 1 45.34 137 THR B C 1
ATOM 2155 O O . THR B 1 137 ? -69 36.781 9.703 1 45.34 137 THR B O 1
ATOM 2158 N N . GLY B 1 138 ? -68.312 38.75 9.062 1 43.16 138 GLY B N 1
ATOM 2159 C CA . GLY B 1 138 ? -69.438 39.562 9.367 1 43.16 138 GLY B CA 1
ATOM 2160 C C . GLY B 1 138 ? -70.688 39.281 8.492 1 43.16 138 GLY B C 1
ATOM 2161 O O . GLY B 1 138 ? -70.5 38.938 7.316 1 43.16 138 GLY B O 1
ATOM 2162 N N . LEU B 1 139 ? -71.875 39.031 9.125 1 46.53 139 LEU B N 1
ATOM 2163 C CA . LEU B 1 139 ? -73.25 38.781 8.648 1 46.53 139 LEU B CA 1
ATOM 2164 C C . LEU B 1 139 ? -73.812 40.031 7.988 1 46.53 139 LEU B C 1
ATOM 2166 O O . LEU B 1 139 ? -74.062 41.031 8.656 1 46.53 139 LEU B O 1
ATOM 2170 N N . GLY B 1 140 ? -73.25 40.719 6.957 1 35.25 140 GLY B N 1
ATOM 2171 C CA . GLY B 1 140 ? -73.938 41.906 6.461 1 35.25 140 GLY B CA 1
ATOM 2172 C C . GLY B 1 140 ? -75.375 41.625 5.977 1 35.25 140 GLY B C 1
ATOM 2173 O O . GLY B 1 140 ? -76.25 42.469 6.082 1 35.25 140 GLY B O 1
ATOM 2174 N N . ARG B 1 141 ? -76 40.781 5.012 1 36.34 141 ARG B N 1
ATOM 2175 C CA . ARG B 1 141 ? -76.75 41.406 3.918 1 36.34 141 ARG B CA 1
ATOM 2176 C C . ARG B 1 141 ? -78.062 41.906 4.402 1 36.34 141 ARG B C 1
ATOM 2178 O O . ARG B 1 141 ? -78.625 42.875 3.885 1 36.34 141 ARG B O 1
ATOM 2185 N N . SER B 1 142 ? -78.938 41.406 5.449 1 31.84 142 SER B N 1
ATOM 2186 C CA . SER B 1 142 ? -80.188 42 5.109 1 31.84 142 SER B CA 1
ATOM 2187 C C . SER B 1 142 ? -80.25 43.5 5.414 1 31.84 142 SER B C 1
ATOM 2189 O O . SER B 1 142 ? -79.625 43.969 6.344 1 31.84 142 SER B O 1
#

Solvent-accessible surface area (backbone atoms only — not comparable to full-atom values): 16846 Å² total; per-residue (Å²): 93,79,42,46,42,60,38,69,47,76,47,76,48,73,49,70,51,89,66,90,50,76,32,42,37,33,42,33,38,33,39,33,56,65,72,69,85,66,72,85,74,72,82,77,72,95,82,73,70,64,68,71,75,87,63,72,72,54,101,52,48,42,70,40,35,42,33,41,31,39,18,28,33,40,34,43,36,44,41,45,73,49,34,41,64,85,67,33,24,35,38,35,39,37,38,35,38,45,63,83,76,58,74,46,78,46,57,37,69,46,49,39,42,45,38,73,62,67,67,77,68,71,77,73,78,78,70,81,79,75,80,82,76,84,80,79,82,75,80,76,81,134,93,77,44,46,42,61,38,68,47,77,49,75,48,74,50,70,51,88,67,91,50,76,30,41,36,32,42,34,38,32,39,33,56,66,71,72,84,66,71,85,74,72,82,75,71,94,82,71,67,63,68,71,76,87,62,71,71,52,100,54,49,42,71,41,35,42,34,40,30,40,18,28,33,41,35,42,36,43,40,45,73,49,34,41,63,85,67,31,27,37,38,35,38,38,37,36,39,45,62,80,76,56,72,44,80,47,60,39,64,48,48,38,42,45,39,70,63,67,66,76,68,69,76,73,80,77,72,81,80,75,82,82,79,83,81,81,80,76,87,64,85,127

Secondary structure (DSSP, 8-state):
-EEETT--EEEEEEEE-SSS--EEEEEEEEEE---S---------SS-----------TTEEEEEEEEEEEEEEEEEEEE-S--GGG-EEEEEEEEE-TTSSPEEEEEEEEEEEE---------------------------/-EEETT--EEEEEEEE-SSS--EEEEEEEEEE---S---------TT-----------TTEEEEEEEEEEEEEEEEEEEE-S--GGG-EEEEEEEEE-TTSSPEEEEEEEEEEEE---------------------------